Protein AF-E2AYK5-F1 (afdb_monomer_lite)

Sequence (233 aa):
MEDILGDRKTVQGQSTISSTFANCKKNPKLKSTMLPQSDTFIARSDSSIGDEICDELPSTSSSVNTNSAKRRIYENLSKSRGLDKNKQAIKKMELSNTKTECSTSVSNTQSKRPQHGSGSRAAASKIELEKQWLHHLKNLTDRDEIKKIKQEAYEKRKAEEMQVKKKLIALKERQLDIKQNIAQRKQEEAEDWHREKLNIEKQKCRLLRELLETRTLSHSKRFKTGTDNSYED

Secondary structure (DSSP, 8-state):
------------------------------------------------------------------TTSSSTTTSSSSSSSSSSTTHHHHHHHGGGS--------------------S--HHHHHHHHHHHHHHHHHHHHHHHHHHHHHHHHHHHHHHHHHHHHHHHHHHHHHHHHHHHHHHHHHHHHHHHHHHHHHHHHHHHHHHHHHHHHHHHHHHHHHHHSSS-S-----

Organism: Camponotus floridanus (NCBI:txid104421)

Foldseek 3Di:
DDDDDDDDDDDPDDDDPDDDDDDDDDDDDDDDDDDDDDDDDDDDDDDDDDDDDDDDDPPPPPPPPPPPVVPVPPPPPPDDDDDPPPVVVVVVVVVPPPDDPDDDDDDDDDDDPPPPDCPPPVNVVVVVVVVVVVVVVVVVVVVVVVVVVVVVVVVVVVVVVVVVVVVVVVVVVVVVVVVVVVVVVVVVVVVVVVVVVVVVVVVVVVVVVVVVVVVVVVVVVVPPPPDDDDDDD

pLDDT: mean 70.83, std 23.0, range [37.0, 98.69]

Radius of gyration: 51.11 Å; chains: 1; bounding box: 125×90×150 Å

Structure (mmCIF, N/CA/C/O backbone):
data_AF-E2AYK5-F1
#
_entry.id   AF-E2AYK5-F1
#
loop_
_atom_site.group_PDB
_atom_site.id
_atom_site.type_symbol
_atom_site.label_atom_id
_atom_site.label_alt_id
_atom_site.label_comp_id
_atom_site.label_asym_id
_atom_site.label_entity_id
_atom_site.label_seq_id
_atom_site.pdbx_PDB_ins_code
_atom_site.Cartn_x
_atom_site.Cartn_y
_atom_site.Cartn_z
_atom_site.occupancy
_atom_site.B_iso_or_equiv
_atom_site.auth_seq_id
_atom_site.auth_comp_id
_atom_site.auth_asym_id
_atom_site.auth_atom_id
_atom_site.pdbx_PDB_model_num
ATOM 1 N N . MET A 1 1 ? 11.831 -50.501 17.687 1.00 50.78 1 MET A N 1
ATOM 2 C CA . MET A 1 1 ? 12.531 -49.732 18.732 1.00 50.78 1 MET A CA 1
ATOM 3 C C . MET A 1 1 ? 13.799 -49.204 18.101 1.00 50.78 1 MET A C 1
ATOM 5 O O . MET A 1 1 ? 14.807 -49.892 18.123 1.00 50.78 1 MET A O 1
ATOM 9 N N . GLU A 1 2 ? 13.709 -48.052 17.450 1.00 54.62 2 GLU A N 1
ATOM 10 C CA . GLU A 1 2 ? 14.867 -47.348 16.904 1.00 54.62 2 GLU A CA 1
ATOM 11 C C . GLU A 1 2 ? 14.704 -45.883 17.297 1.00 54.62 2 GLU A C 1
ATOM 13 O O . GLU A 1 2 ? 13.790 -45.194 16.841 1.00 54.62 2 GLU A O 1
ATOM 18 N N . ASP A 1 3 ? 15.542 -45.472 18.244 1.00 55.50 3 ASP A N 1
ATOM 19 C CA . ASP A 1 3 ? 15.616 -44.127 18.789 1.00 55.50 3 ASP A CA 1
ATOM 20 C C . ASP A 1 3 ? 16.403 -43.236 17.826 1.00 55.50 3 ASP A C 1
ATOM 22 O O . ASP A 1 3 ? 17.597 -43.436 17.606 1.00 55.50 3 ASP A O 1
ATOM 26 N N . ILE A 1 4 ? 15.745 -42.220 17.268 1.00 63.03 4 ILE A N 1
ATOM 27 C CA . ILE A 1 4 ? 16.411 -41.148 16.525 1.00 63.03 4 ILE A CA 1
ATOM 28 C C . ILE A 1 4 ? 16.423 -39.908 17.422 1.00 63.03 4 ILE A C 1
ATOM 30 O O . ILE A 1 4 ? 15.511 -39.080 17.405 1.00 63.03 4 ILE A O 1
ATOM 34 N N . LEU A 1 5 ? 17.478 -39.805 18.236 1.00 59.97 5 LEU A N 1
ATOM 35 C CA . LEU A 1 5 ? 17.874 -38.574 18.915 1.00 59.97 5 LEU A CA 1
ATOM 36 C C . LEU A 1 5 ? 18.414 -37.580 17.877 1.00 59.97 5 LEU A C 1
ATOM 38 O O . LEU A 1 5 ? 19.523 -37.726 17.369 1.00 59.97 5 LEU A O 1
ATOM 42 N N . GLY A 1 6 ? 17.614 -36.563 17.565 1.00 60.53 6 GLY A N 1
ATOM 43 C CA . GLY A 1 6 ? 18.034 -35.397 16.792 1.00 60.53 6 GLY A CA 1
ATOM 44 C C . GLY A 1 6 ? 18.459 -34.253 17.711 1.00 60.53 6 GLY A C 1
ATOM 45 O O . GLY A 1 6 ? 17.625 -33.639 18.377 1.00 60.53 6 GLY A O 1
ATOM 46 N N . ASP A 1 7 ? 19.760 -33.971 17.718 1.00 60.28 7 ASP A N 1
ATOM 47 C CA . ASP A 1 7 ? 20.428 -32.913 18.475 1.00 60.28 7 ASP A CA 1
ATOM 48 C C . ASP A 1 7 ? 19.812 -31.516 18.276 1.00 60.28 7 ASP A C 1
ATOM 50 O O . ASP A 1 7 ? 19.814 -30.937 17.185 1.00 60.28 7 ASP A O 1
ATOM 54 N N . ARG A 1 8 ? 19.367 -30.911 19.382 1.00 55.72 8 ARG A N 1
ATOM 55 C CA . ARG A 1 8 ? 19.040 -29.483 19.472 1.00 55.72 8 ARG A CA 1
ATOM 56 C C . ARG A 1 8 ? 20.324 -28.675 19.668 1.00 55.72 8 ARG A C 1
ATOM 58 O O . ARG A 1 8 ? 20.820 -28.554 20.784 1.00 55.72 8 ARG A O 1
ATOM 65 N N . LYS A 1 9 ? 20.827 -28.046 18.604 1.00 63.28 9 LYS A N 1
ATOM 66 C CA . LYS A 1 9 ? 21.814 -26.960 18.721 1.00 63.28 9 LYS A CA 1
ATOM 67 C C . LYS A 1 9 ? 21.102 -25.638 19.014 1.00 63.28 9 LYS A C 1
ATOM 69 O O . LYS A 1 9 ? 20.515 -25.020 18.132 1.00 63.28 9 LYS A O 1
ATOM 74 N N . THR A 1 10 ? 21.167 -25.200 20.266 1.00 58.50 10 THR A N 1
ATOM 75 C CA . THR A 1 10 ? 20.848 -23.835 20.703 1.00 58.50 10 THR A CA 1
ATOM 76 C C . THR A 1 10 ? 21.939 -22.870 20.241 1.00 58.50 10 THR A C 1
ATOM 78 O O . THR A 1 10 ? 23.067 -22.933 20.723 1.00 58.50 10 THR A O 1
ATOM 81 N N . VAL A 1 11 ? 21.610 -21.956 19.325 1.00 61.34 11 VAL A N 1
ATOM 82 C CA . VAL A 1 11 ? 22.470 -20.816 18.973 1.00 61.34 11 VAL A CA 1
ATOM 83 C C . VAL A 1 11 ? 22.049 -19.623 19.829 1.00 61.34 11 VAL A C 1
ATOM 85 O O . VAL A 1 11 ? 21.047 -18.964 19.566 1.00 61.34 11 VAL A O 1
ATOM 88 N N . GLN A 1 12 ? 22.815 -19.372 20.888 1.00 51.53 12 GLN A N 1
ATOM 89 C CA . GLN A 1 12 ? 22.699 -18.194 21.743 1.00 51.53 12 GLN A CA 1
ATOM 90 C C . GLN A 1 12 ? 23.421 -17.022 21.055 1.00 51.53 12 GLN A C 1
ATOM 92 O O . GLN A 1 12 ? 24.617 -16.811 21.227 1.00 51.53 12 GLN A O 1
ATOM 97 N N . GLY A 1 13 ? 22.702 -16.279 20.213 1.00 57.81 13 GLY A N 1
ATOM 98 C CA . GLY A 1 13 ? 23.195 -15.035 19.623 1.00 57.81 13 GLY A CA 1
ATOM 99 C C . GLY A 1 13 ? 22.915 -13.855 20.549 1.00 57.81 13 GLY A C 1
ATOM 100 O O . GLY A 1 13 ? 21.836 -13.272 20.492 1.00 57.81 13 GLY A O 1
ATOM 101 N N . GLN A 1 14 ? 23.871 -13.503 21.409 1.00 52.69 14 GLN A N 1
ATOM 102 C CA . GLN A 1 14 ? 23.856 -12.229 22.127 1.00 52.69 14 GLN A CA 1
ATOM 103 C C . GLN A 1 14 ? 24.211 -11.107 21.143 1.00 52.69 14 GLN A C 1
ATOM 105 O O . GLN A 1 14 ? 25.369 -10.944 20.769 1.00 52.69 14 GLN A O 1
ATOM 110 N N . SER A 1 15 ? 23.214 -10.338 20.706 1.00 55.47 15 SER A N 1
ATOM 111 C CA . SER A 1 15 ? 23.437 -9.117 19.928 1.00 55.47 15 SER A CA 1
ATOM 112 C C . SER A 1 15 ? 23.502 -7.924 20.882 1.00 55.47 15 SER A C 1
ATOM 114 O O . SER A 1 15 ? 22.484 -7.357 21.274 1.00 55.47 15 SER A O 1
ATOM 116 N N . THR A 1 16 ? 24.717 -7.544 21.267 1.00 59.06 16 THR A N 1
ATOM 117 C CA . THR A 1 16 ? 25.022 -6.276 21.932 1.00 59.06 16 THR A CA 1
ATOM 118 C C . THR A 1 16 ? 25.068 -5.160 20.888 1.00 59.06 16 THR A C 1
ATOM 120 O O . THR A 1 16 ? 26.045 -4.985 20.166 1.00 59.06 16 THR A O 1
ATOM 123 N N . ILE A 1 17 ? 23.992 -4.380 20.783 1.00 57.69 17 ILE A N 1
ATOM 124 C CA . ILE A 1 17 ? 24.003 -3.110 20.045 1.00 57.69 17 ILE A CA 1
ATOM 125 C C . ILE A 1 17 ? 24.528 -2.012 20.973 1.00 57.69 17 ILE A C 1
ATOM 127 O O . ILE A 1 17 ? 23.782 -1.387 21.724 1.00 57.69 17 ILE A O 1
ATOM 131 N N . SER A 1 18 ? 25.843 -1.799 20.921 1.00 51.06 18 SER A N 1
ATOM 132 C CA . SER A 1 18 ? 26.503 -0.631 21.504 1.00 51.06 18 SER A CA 1
ATOM 133 C C . SER A 1 18 ? 26.255 0.614 20.651 1.00 51.06 18 SER A C 1
ATOM 135 O O . SER A 1 18 ? 26.706 0.711 19.515 1.00 51.06 18 SER A O 1
ATOM 137 N N . SER A 1 19 ? 25.527 1.556 21.252 1.00 46.00 19 SER A N 1
ATOM 138 C CA . SER A 1 19 ? 25.871 2.976 21.413 1.00 46.00 19 SER A CA 1
ATOM 139 C C . SER A 1 19 ? 26.746 3.648 20.345 1.00 46.00 19 SER A C 1
ATOM 141 O O . SER A 1 19 ? 27.927 3.349 20.202 1.00 46.00 19 SER A O 1
ATOM 143 N N . THR A 1 20 ? 26.208 4.710 19.744 1.00 56.59 20 THR A N 1
ATOM 144 C CA . THR A 1 20 ? 26.933 5.985 19.597 1.00 56.59 20 THR A CA 1
ATOM 145 C C . THR A 1 20 ? 25.931 7.141 19.529 1.00 56.59 20 THR A C 1
ATOM 147 O O . THR A 1 20 ? 25.322 7.421 18.499 1.00 56.59 20 THR A O 1
ATOM 150 N N . PHE A 1 21 ? 25.747 7.823 20.662 1.00 44.56 21 PHE A N 1
ATOM 151 C CA . PHE A 1 21 ? 25.109 9.137 20.728 1.00 44.56 21 PHE A CA 1
ATOM 152 C C . PHE A 1 21 ? 26.049 10.178 20.107 1.00 44.56 21 PHE A C 1
ATOM 154 O O . PHE A 1 21 ? 27.108 10.481 20.657 1.00 44.56 21 PHE A O 1
ATOM 161 N N . ALA A 1 22 ? 25.664 10.737 18.962 1.00 56.31 22 ALA A N 1
ATOM 162 C CA . ALA A 1 22 ? 26.355 11.876 18.379 1.00 56.31 22 ALA A CA 1
ATOM 163 C C . ALA A 1 22 ? 25.890 13.177 19.054 1.00 56.31 22 ALA A C 1
ATOM 165 O O . ALA A 1 22 ? 24.736 13.589 18.956 1.00 56.31 22 ALA A O 1
ATOM 166 N N . ASN A 1 23 ? 26.841 13.818 19.731 1.00 48.38 23 ASN A N 1
ATOM 167 C CA . ASN A 1 23 ? 26.787 15.181 20.245 1.00 48.38 23 ASN A CA 1
ATOM 168 C C . ASN A 1 23 ? 26.484 16.200 19.130 1.00 48.38 23 ASN A C 1
ATOM 170 O O . ASN A 1 23 ? 27.372 16.534 18.344 1.00 48.38 23 ASN A O 1
ATOM 174 N N . CYS A 1 24 ? 25.290 16.798 19.123 1.00 52.09 24 CYS A N 1
ATOM 175 C CA . CYS A 1 24 ? 25.062 18.063 18.422 1.00 52.09 24 CYS A CA 1
ATOM 176 C C . CYS A 1 24 ? 25.248 19.230 19.396 1.00 52.09 24 CYS A C 1
ATOM 178 O O . CYS A 1 24 ? 24.438 19.490 20.285 1.00 52.09 24 CYS A O 1
ATOM 180 N N . LYS A 1 25 ? 26.383 19.911 19.216 1.00 55.84 25 LYS A N 1
ATOM 181 C CA . LYS A 1 25 ? 26.787 21.131 19.909 1.00 55.84 25 LYS A CA 1
ATOM 182 C C . LYS A 1 25 ? 25.759 22.255 19.735 1.00 55.84 25 LYS A C 1
ATOM 184 O O . LYS A 1 25 ? 25.242 22.505 18.652 1.00 55.84 25 LYS A O 1
ATOM 189 N N . LYS A 1 26 ? 25.576 22.962 20.847 1.00 58.75 26 LYS A N 1
ATOM 190 C CA . LYS A 1 26 ? 24.920 24.258 21.037 1.00 58.75 26 LYS A CA 1
ATOM 191 C C . LYS A 1 26 ? 25.401 25.303 20.017 1.00 58.75 26 LYS A C 1
ATOM 193 O O . LYS A 1 26 ? 26.604 25.410 19.796 1.00 58.75 26 LYS A O 1
ATOM 198 N N . ASN A 1 27 ? 24.490 26.148 19.525 1.00 54.78 27 ASN A N 1
ATOM 199 C CA . ASN A 1 27 ? 24.568 27.594 19.776 1.00 54.78 27 ASN A CA 1
ATOM 200 C C . ASN A 1 27 ? 23.259 28.344 19.438 1.00 54.78 27 ASN A C 1
ATOM 202 O O . ASN A 1 27 ? 22.476 27.865 18.620 1.00 54.78 27 ASN A O 1
ATOM 206 N N . PRO A 1 28 ? 23.009 29.498 20.092 1.00 62.72 28 PRO A N 1
ATOM 207 C CA . PRO A 1 28 ? 21.696 30.127 20.222 1.00 62.72 28 PRO A CA 1
ATOM 208 C C . PRO A 1 28 ? 21.514 31.330 19.283 1.00 62.72 28 PRO A C 1
ATOM 210 O O . PRO A 1 28 ? 22.494 31.922 18.836 1.00 62.72 28 PRO A O 1
ATOM 213 N N . LYS A 1 29 ? 20.261 31.759 19.075 1.00 53.31 29 LYS A N 1
ATOM 214 C CA . LYS A 1 29 ? 19.888 33.182 18.952 1.00 53.31 29 LYS A CA 1
ATOM 215 C C . LYS A 1 29 ? 18.372 33.360 19.071 1.00 53.31 29 LYS A C 1
ATOM 217 O O . LYS A 1 29 ? 17.606 33.012 18.181 1.00 53.31 29 LYS A O 1
ATOM 222 N N . LEU A 1 30 ? 17.991 33.916 20.215 1.00 49.91 30 LEU A N 1
ATOM 223 C CA . LEU A 1 30 ? 16.677 34.445 20.553 1.00 49.91 30 LEU A CA 1
ATOM 224 C C . LEU A 1 30 ? 16.386 35.711 19.729 1.00 49.91 30 LEU A C 1
ATOM 226 O O . LEU A 1 30 ? 17.206 36.627 19.712 1.00 49.91 30 LEU A O 1
ATOM 230 N N . LYS A 1 31 ? 15.202 35.775 19.118 1.00 58.34 31 LYS A N 1
ATOM 231 C CA . LYS A 1 31 ? 14.419 36.993 18.828 1.00 58.34 31 LYS A CA 1
ATOM 232 C C . LYS A 1 31 ? 12.951 36.553 18.915 1.00 58.34 31 LYS A C 1
ATOM 234 O O . LYS A 1 31 ? 12.483 35.846 18.038 1.00 58.34 31 LYS A O 1
ATOM 239 N N . SER A 1 32 ? 12.323 36.616 20.090 1.00 47.09 32 SER A N 1
ATOM 240 C CA . SER A 1 32 ? 11.517 37.750 20.568 1.00 47.09 32 SER A CA 1
ATOM 241 C C . SER A 1 32 ? 10.697 38.397 19.450 1.00 47.09 32 SER A C 1
ATOM 243 O O . SER A 1 32 ? 11.201 39.215 18.684 1.00 47.09 32 SER A O 1
ATOM 245 N N . THR A 1 33 ? 9.431 38.007 19.336 1.00 56.94 33 THR A N 1
ATOM 246 C CA . THR A 1 33 ? 8.395 38.811 18.684 1.00 56.94 33 THR A CA 1
ATOM 247 C C . THR A 1 33 ? 7.119 38.637 19.494 1.00 56.94 33 THR A C 1
ATOM 249 O O . THR A 1 33 ? 6.720 37.524 19.826 1.00 56.94 33 THR A O 1
ATOM 252 N N . MET A 1 34 ? 6.605 39.789 19.905 1.00 48.34 34 MET A N 1
ATOM 253 C CA . MET A 1 34 ? 5.558 40.034 20.883 1.00 48.34 34 MET A CA 1
ATOM 254 C C . MET A 1 34 ? 4.214 39.376 20.535 1.00 48.34 34 MET A C 1
ATOM 256 O O . MET A 1 34 ? 3.841 39.266 19.369 1.00 48.34 34 MET A O 1
ATOM 260 N N . LEU A 1 35 ? 3.493 39.016 21.600 1.00 51.06 35 LEU A N 1
ATOM 261 C CA . LEU A 1 35 ? 2.042 38.813 21.673 1.00 51.06 35 LEU A CA 1
ATOM 262 C C . LEU A 1 35 ? 1.254 39.986 21.052 1.00 51.06 35 LEU A C 1
ATOM 264 O O . LEU A 1 35 ? 1.759 41.106 20.969 1.00 51.06 35 LEU A O 1
ATOM 268 N N . PRO A 1 36 ? -0.033 39.757 20.752 1.00 57.09 36 PRO A N 1
ATOM 269 C CA . PRO A 1 36 ? -1.018 40.354 21.648 1.00 57.09 36 PRO A CA 1
ATOM 270 C C . PRO A 1 36 ? -2.031 39.347 22.200 1.00 57.09 36 PRO A C 1
ATOM 272 O O . PRO A 1 36 ? -2.510 38.446 21.515 1.00 57.09 36 PRO A O 1
ATOM 275 N N . GLN A 1 37 ? -2.335 39.565 23.478 1.00 47.00 37 GLN A N 1
ATOM 276 C CA . GLN A 1 37 ? -3.454 39.012 24.228 1.00 47.00 37 GLN A CA 1
ATOM 277 C C . GLN A 1 37 ? -4.786 39.430 23.596 1.00 47.00 37 GLN A C 1
ATOM 279 O O . GLN A 1 37 ? -4.946 40.569 23.161 1.00 47.00 37 GLN A O 1
ATOM 284 N N . SER A 1 38 ? -5.768 38.536 23.635 1.00 56.41 38 SER A N 1
ATOM 285 C CA . SER A 1 38 ? -7.167 38.936 23.775 1.00 56.41 38 SER A CA 1
ATOM 286 C C . SER A 1 38 ? -7.848 37.959 24.724 1.00 56.41 38 SER A C 1
ATOM 288 O O . SER A 1 38 ? -8.083 36.797 24.404 1.00 56.41 38 SER A O 1
ATOM 290 N N . ASP A 1 39 ? -8.086 38.463 25.930 1.00 44.38 39 ASP A N 1
ATOM 291 C CA . ASP A 1 39 ? -8.992 37.898 26.914 1.00 44.38 39 ASP A CA 1
ATOM 292 C C . ASP A 1 39 ? -10.427 38.040 26.406 1.00 44.38 39 ASP A C 1
ATOM 294 O O . ASP A 1 39 ? -10.845 39.119 25.982 1.00 44.38 39 ASP A O 1
ATOM 298 N N . THR A 1 40 ? -11.227 36.984 26.505 1.00 55.28 40 THR A N 1
ATOM 299 C CA . THR A 1 40 ? -12.675 37.142 26.667 1.00 55.28 40 THR A CA 1
ATOM 300 C C . THR A 1 40 ? -13.197 36.031 27.568 1.00 55.28 40 THR A C 1
ATOM 302 O O . THR A 1 40 ? -13.363 34.882 27.171 1.00 55.28 40 THR A O 1
ATOM 305 N N . PHE A 1 41 ? -13.424 36.422 28.819 1.00 43.28 41 PHE A N 1
ATOM 306 C CA . PHE A 1 41 ? -14.298 35.773 29.785 1.00 43.28 41 PHE A CA 1
ATOM 307 C C . PHE A 1 41 ? -15.726 35.695 29.230 1.00 43.28 41 PHE A C 1
ATOM 309 O O . PHE A 1 41 ? -16.287 36.743 28.925 1.00 43.28 41 PHE A O 1
ATOM 316 N N . ILE A 1 42 ? -16.354 34.516 29.235 1.00 45.91 42 ILE A N 1
ATOM 317 C CA . ILE A 1 42 ? -17.782 34.392 29.567 1.00 45.91 42 ILE A CA 1
ATOM 318 C C . ILE A 1 42 ? -17.964 33.163 30.458 1.00 45.91 42 ILE A C 1
ATOM 320 O O . ILE A 1 42 ? -17.710 32.030 30.058 1.00 45.91 42 ILE A O 1
ATOM 324 N N . ALA A 1 43 ? -18.427 33.424 31.677 1.00 47.59 43 ALA A N 1
ATOM 325 C CA . ALA A 1 43 ? -19.059 32.459 32.559 1.00 47.59 43 ALA A CA 1
ATOM 326 C C . ALA A 1 43 ? -20.584 32.643 32.478 1.00 47.59 43 ALA A C 1
ATOM 328 O O . ALA A 1 43 ? -21.048 33.783 32.529 1.00 47.59 43 ALA A O 1
ATOM 329 N N . ARG A 1 44 ? -21.334 31.537 32.376 1.00 38.78 44 ARG A N 1
ATOM 330 C CA . ARG A 1 44 ? -22.720 31.305 32.858 1.00 38.78 44 ARG A CA 1
ATOM 331 C C . ARG A 1 44 ? -23.156 29.918 32.359 1.00 38.78 44 ARG A C 1
ATOM 333 O O . ARG A 1 44 ? -23.118 29.683 31.162 1.00 38.78 44 ARG A O 1
ATOM 340 N N . SER A 1 45 ? -23.264 28.918 33.233 1.00 47.47 45 SER A N 1
ATOM 341 C CA . SER A 1 45 ? -24.416 28.556 34.086 1.00 47.47 45 SER A CA 1
ATOM 342 C C . SER A 1 45 ? -25.292 27.486 33.430 1.00 47.47 45 SER A C 1
ATOM 344 O O . SER A 1 45 ? -25.745 27.646 32.303 1.00 47.47 45 SER A O 1
ATOM 346 N N . ASP A 1 46 ? -25.500 26.412 34.188 1.00 48.53 46 ASP A N 1
ATOM 347 C CA . ASP A 1 46 ? -26.277 25.213 33.880 1.00 48.53 46 ASP A CA 1
ATOM 348 C C . ASP A 1 46 ? -27.773 25.479 33.636 1.00 48.53 46 ASP A C 1
ATOM 350 O O . ASP A 1 46 ? -28.341 26.397 34.231 1.00 48.53 46 ASP A O 1
ATOM 354 N N . SER A 1 47 ? -28.418 24.598 32.855 1.00 44.19 47 SER A N 1
ATOM 355 C CA . SER A 1 47 ? -29.651 23.836 33.183 1.00 44.19 47 SER A CA 1
ATOM 356 C C . SER A 1 47 ? -30.619 23.616 32.002 1.00 44.19 47 SER A C 1
ATOM 358 O O . SER A 1 47 ? -30.760 24.463 31.128 1.00 44.19 47 SER A O 1
ATOM 360 N N . SER A 1 48 ? -31.336 22.480 32.081 1.00 41.62 48 SER A N 1
ATOM 361 C CA . SER A 1 48 ? -32.519 22.037 31.306 1.00 41.62 48 SER A CA 1
ATOM 362 C C . SER A 1 48 ? -32.223 21.413 29.932 1.00 41.62 48 SER A C 1
ATOM 364 O O . SER A 1 48 ? -31.729 22.080 29.037 1.00 41.62 48 SER A O 1
ATOM 366 N N . ILE A 1 49 ? -32.345 20.091 29.730 1.00 47.78 49 ILE A N 1
ATOM 367 C CA . ILE A 1 49 ? -33.581 19.277 29.613 1.00 47.78 49 ILE A CA 1
ATOM 368 C C . ILE A 1 49 ? -34.578 19.899 28.630 1.00 47.78 49 ILE A C 1
ATOM 370 O O . ILE A 1 49 ? -35.194 20.918 28.938 1.00 47.78 49 ILE A O 1
A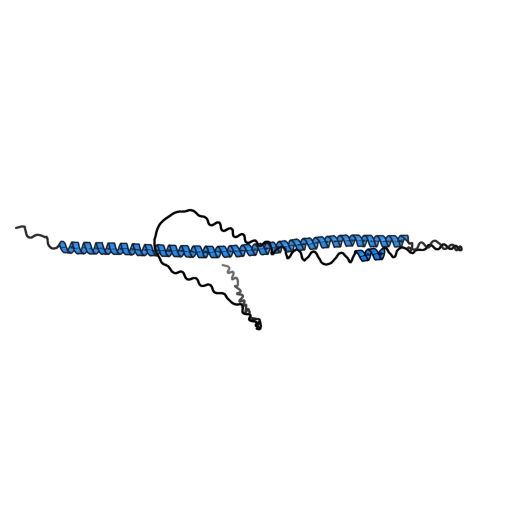TOM 374 N N . GLY A 1 50 ? -34.750 19.230 27.488 1.00 38.88 50 GLY A N 1
ATOM 375 C CA . GLY A 1 50 ? -35.777 19.502 26.487 1.00 38.88 50 GLY A CA 1
ATOM 376 C C . GLY A 1 50 ? -35.415 18.874 25.145 1.00 38.88 50 GLY A C 1
ATOM 377 O O . GLY A 1 50 ? -34.470 19.315 24.500 1.00 38.88 50 GLY A O 1
ATOM 378 N N . ASP A 1 51 ? -36.143 17.822 24.779 1.00 44.09 51 ASP A N 1
ATOM 379 C CA . ASP A 1 51 ? -36.164 17.200 23.457 1.00 44.09 51 ASP A CA 1
ATOM 380 C C . ASP A 1 51 ? -36.401 18.234 22.348 1.00 44.09 51 ASP A C 1
ATOM 382 O O . ASP A 1 51 ? -37.318 19.038 22.473 1.00 44.09 51 ASP A O 1
ATOM 386 N N . GLU A 1 52 ? -35.665 18.152 21.236 1.00 49.22 52 GLU A N 1
ATOM 387 C CA . GLU A 1 52 ? -36.267 18.307 19.907 1.00 49.22 52 GLU A CA 1
ATOM 388 C C . GLU A 1 52 ? -35.323 17.848 18.790 1.00 49.22 52 GLU A C 1
ATOM 390 O O . GLU A 1 52 ? -34.134 18.160 18.735 1.00 49.22 52 GLU A O 1
ATOM 395 N N . ILE A 1 53 ? -35.912 17.055 17.904 1.00 50.66 53 ILE A N 1
ATOM 396 C CA . ILE A 1 53 ? -35.394 16.572 16.632 1.00 50.66 53 ILE A CA 1
ATOM 397 C C . ILE A 1 53 ? -35.246 17.766 15.688 1.00 50.66 53 ILE A C 1
ATOM 399 O O . ILE A 1 53 ? -36.228 18.461 15.462 1.00 50.66 53 ILE A O 1
ATOM 403 N N . CYS A 1 54 ? -34.072 17.944 15.081 1.00 39.56 54 CYS A N 1
ATOM 404 C CA . CYS A 1 54 ? -33.936 18.627 13.794 1.00 39.56 54 CYS A CA 1
ATOM 405 C C . CYS A 1 54 ? -32.657 18.167 13.086 1.00 39.56 54 CYS A C 1
ATOM 407 O O . CYS A 1 54 ? -31.549 18.260 13.617 1.00 39.56 54 CYS A O 1
ATOM 409 N N . ASP A 1 55 ? -32.859 17.642 11.881 1.00 47.44 55 ASP A N 1
ATOM 410 C CA . ASP A 1 55 ? -31.852 17.309 10.887 1.00 47.44 55 ASP A CA 1
ATOM 411 C C . ASP A 1 55 ? -30.965 18.517 10.558 1.00 47.44 55 ASP A C 1
ATOM 413 O O . ASP A 1 55 ? -31.453 19.511 10.028 1.00 47.44 55 ASP A O 1
ATOM 417 N N . GLU A 1 56 ? -29.649 18.409 10.756 1.00 39.62 56 GLU A N 1
ATOM 418 C CA . GLU A 1 56 ? -28.704 19.191 9.954 1.00 39.62 56 GLU A CA 1
ATOM 419 C C . GLU A 1 56 ? -27.318 18.531 9.898 1.00 39.62 56 GLU A C 1
ATOM 421 O O . GLU A 1 56 ? -26.579 18.424 10.876 1.00 39.62 56 GLU A O 1
ATOM 426 N N . LEU A 1 57 ? -26.976 18.049 8.703 1.00 54.88 57 LEU A N 1
ATOM 427 C CA . LEU A 1 57 ? -25.674 17.501 8.330 1.00 54.88 57 LEU A CA 1
ATOM 428 C C . LEU A 1 57 ? -24.605 18.609 8.298 1.00 54.88 57 LEU A C 1
ATOM 430 O O . LEU A 1 57 ? -24.714 19.509 7.463 1.00 54.88 57 LEU A O 1
ATOM 434 N N . PRO A 1 58 ? -23.478 18.508 9.027 1.00 45.56 58 PRO A N 1
ATOM 435 C CA . PRO A 1 58 ? -22.311 19.312 8.706 1.00 45.56 58 PRO A CA 1
ATOM 436 C C . PRO A 1 58 ? -21.495 18.609 7.613 1.00 45.56 58 PRO A C 1
ATOM 438 O O . PRO A 1 58 ? -20.603 17.798 7.877 1.00 45.56 58 PRO A O 1
ATOM 441 N N . SER A 1 59 ? -21.782 18.959 6.356 1.00 39.72 59 SER A N 1
ATOM 442 C CA . SER A 1 59 ? -20.863 18.730 5.237 1.00 39.72 59 SER A CA 1
ATOM 443 C C . SER A 1 59 ? -19.576 19.521 5.470 1.00 39.72 59 SER A C 1
ATOM 445 O O . SER A 1 59 ? -19.465 20.697 5.134 1.00 39.72 59 SER A O 1
ATOM 447 N N . THR A 1 60 ? -18.572 18.868 6.047 1.00 37.00 60 THR A N 1
ATOM 448 C CA . THR A 1 60 ? -17.216 19.406 6.173 1.00 37.00 60 THR A CA 1
ATOM 449 C C . THR A 1 60 ? -16.404 19.033 4.935 1.00 37.00 60 THR A C 1
ATOM 451 O O . THR A 1 60 ? -15.616 18.090 4.912 1.00 37.00 60 THR A O 1
ATOM 454 N N . SER A 1 61 ? -16.576 19.810 3.866 1.00 43.00 61 SER A N 1
ATOM 455 C CA . SER A 1 61 ? -15.685 19.794 2.705 1.00 43.00 61 SER A CA 1
ATOM 456 C C . SER A 1 61 ? -14.379 20.531 3.028 1.00 43.00 61 SER A C 1
ATOM 458 O O . SER A 1 61 ? -14.170 21.676 2.631 1.00 43.00 61 SER A O 1
ATOM 460 N N . SER A 1 62 ? -13.469 19.868 3.743 1.00 37.47 62 SER A N 1
ATOM 461 C CA . SER A 1 62 ? -12.071 20.303 3.867 1.00 37.47 62 SER A CA 1
ATOM 462 C C . SER A 1 62 ? -11.270 19.793 2.665 1.00 37.47 62 SER A C 1
ATOM 464 O O . SER A 1 62 ? -10.543 18.801 2.719 1.00 37.47 62 SER A O 1
ATOM 466 N N . SER A 1 63 ? -11.448 20.464 1.525 1.00 44.25 63 SER A N 1
ATOM 467 C CA . SER A 1 63 ? -10.600 20.298 0.343 1.00 44.25 63 SER A CA 1
ATOM 468 C C . SER A 1 63 ? -9.259 20.996 0.588 1.00 44.25 63 SER A C 1
ATOM 470 O O . SER A 1 63 ? -9.038 22.135 0.170 1.00 44.25 63 SER A O 1
ATOM 472 N N . VAL A 1 64 ? -8.335 20.311 1.263 1.00 43.84 64 VAL A N 1
ATOM 473 C CA . VAL A 1 64 ? -6.947 20.771 1.378 1.00 43.84 64 VAL A CA 1
ATOM 474 C C . VAL A 1 64 ? -6.239 20.526 0.043 1.00 43.84 64 VAL A C 1
ATOM 476 O O . VAL A 1 64 ? -5.749 19.439 -0.266 1.00 43.84 64 VAL A O 1
ATOM 479 N N . ASN A 1 65 ? -6.220 21.578 -0.771 1.00 45.94 65 ASN A N 1
ATOM 480 C CA . ASN A 1 65 ? -5.500 21.691 -2.032 1.00 45.94 65 ASN A CA 1
ATOM 481 C C . ASN A 1 65 ? -3.986 21.494 -1.815 1.00 45.94 65 ASN A C 1
ATOM 483 O O . ASN A 1 65 ? -3.267 22.420 -1.445 1.00 45.94 65 ASN A O 1
ATOM 487 N N . THR A 1 66 ? -3.488 20.282 -2.066 1.00 48.53 66 THR A N 1
ATOM 488 C CA . THR A 1 66 ? -2.053 19.937 -2.006 1.00 48.53 66 THR A CA 1
ATOM 489 C C . THR A 1 66 ? -1.377 19.921 -3.386 1.00 48.53 66 THR A C 1
ATOM 491 O O . THR A 1 66 ? -0.265 19.412 -3.540 1.00 48.53 66 THR A O 1
ATOM 494 N N . ASN A 1 67 ? -1.987 20.531 -4.409 1.00 48.53 67 ASN A N 1
ATOM 495 C CA . ASN A 1 67 ? -1.471 20.467 -5.782 1.00 48.53 67 ASN A CA 1
ATOM 496 C C . ASN A 1 67 ? -0.349 21.476 -6.106 1.00 48.53 67 ASN A C 1
ATOM 498 O O . ASN A 1 67 ? 0.249 21.384 -7.179 1.00 48.53 67 ASN A O 1
ATOM 502 N N . SER A 1 68 ? 0.011 22.404 -5.208 1.00 45.75 68 SER A N 1
ATOM 503 C CA . SER A 1 68 ? 1.043 23.419 -5.504 1.00 45.75 68 SER A CA 1
ATOM 504 C C . SER A 1 68 ? 2.487 22.946 -5.268 1.00 45.75 68 SER A C 1
ATOM 506 O O . SER A 1 68 ? 3.409 23.438 -5.921 1.00 45.75 68 SER A O 1
ATOM 508 N N . ALA A 1 69 ? 2.712 21.942 -4.413 1.00 46.31 69 ALA A N 1
ATOM 509 C CA . ALA A 1 69 ? 4.065 21.476 -4.081 1.00 46.31 69 ALA A CA 1
ATOM 510 C C . ALA A 1 69 ? 4.667 20.514 -5.127 1.00 46.31 69 ALA A C 1
ATOM 512 O O . ALA A 1 69 ? 5.887 20.382 -5.217 1.00 46.31 69 ALA A O 1
ATOM 513 N N . LYS A 1 70 ? 3.838 19.875 -5.968 1.00 48.72 70 LYS A N 1
ATOM 514 C CA . LYS A 1 70 ? 4.303 18.934 -7.007 1.00 48.72 70 LYS A CA 1
ATOM 515 C C . LYS A 1 70 ? 4.767 19.593 -8.311 1.00 48.72 70 LYS A C 1
ATOM 517 O O . LYS A 1 70 ? 5.455 18.934 -9.086 1.00 48.72 70 LYS A O 1
ATOM 522 N N . ARG A 1 71 ? 4.469 20.877 -8.557 1.00 47.34 71 ARG A N 1
ATOM 523 C CA . ARG A 1 71 ? 4.920 21.567 -9.786 1.00 47.34 71 ARG A CA 1
ATOM 524 C C . ARG A 1 71 ? 6.369 22.061 -9.742 1.00 47.34 71 ARG A C 1
ATOM 526 O O . ARG A 1 71 ? 6.995 22.143 -10.789 1.00 47.34 71 ARG A O 1
ATOM 533 N N . ARG A 1 72 ? 6.956 22.308 -8.564 1.00 44.75 72 ARG A N 1
ATOM 534 C CA . ARG A 1 72 ? 8.321 22.875 -8.477 1.00 44.75 72 ARG A CA 1
ATOM 535 C C . ARG A 1 72 ? 9.469 21.892 -8.715 1.00 44.75 72 ARG A C 1
ATOM 537 O O . ARG A 1 72 ? 10.588 22.335 -8.954 1.00 44.75 72 ARG A O 1
ATOM 544 N N . ILE A 1 73 ? 9.224 20.582 -8.665 1.00 49.22 73 ILE A N 1
ATOM 545 C CA . ILE A 1 73 ? 10.301 19.587 -8.818 1.00 49.22 73 ILE A CA 1
ATOM 546 C C . ILE A 1 73 ? 10.507 19.193 -10.292 1.00 49.22 73 ILE A C 1
ATOM 548 O O . ILE A 1 73 ? 11.621 18.851 -10.676 1.00 49.22 73 ILE A O 1
ATOM 552 N N . TYR A 1 74 ? 9.486 19.317 -11.149 1.00 44.12 74 TYR A N 1
ATOM 553 C CA . TYR A 1 74 ? 9.590 18.912 -12.559 1.00 44.12 74 TYR A CA 1
ATOM 554 C C . TYR A 1 74 ? 10.046 20.015 -13.527 1.00 44.12 74 TYR A C 1
ATOM 556 O O . TYR A 1 74 ? 10.413 19.701 -14.654 1.00 44.12 74 TYR A O 1
ATOM 564 N N . GLU A 1 75 ? 10.096 21.283 -13.110 1.00 45.56 75 GLU A N 1
ATOM 565 C CA . GLU A 1 75 ? 10.423 22.396 -14.022 1.00 45.56 75 GLU A CA 1
ATOM 566 C C . GLU A 1 75 ? 11.922 22.757 -14.074 1.00 45.56 75 GLU A C 1
ATOM 568 O O . GLU A 1 75 ? 12.363 23.460 -14.980 1.00 45.56 75 GLU A O 1
ATOM 573 N N . ASN A 1 76 ? 12.743 22.222 -13.160 1.00 44.09 76 ASN A N 1
ATOM 574 C CA . ASN A 1 76 ? 14.169 22.571 -13.061 1.00 44.09 76 ASN A CA 1
ATOM 575 C C . ASN A 1 76 ? 15.141 21.591 -13.748 1.00 44.09 76 ASN A C 1
ATOM 577 O O . ASN A 1 76 ? 16.345 21.834 -13.745 1.00 44.09 76 ASN A O 1
ATOM 581 N N . LEU A 1 77 ? 14.661 20.509 -14.374 1.00 48.84 77 LEU A N 1
ATOM 582 C CA . LEU A 1 77 ? 15.528 19.537 -15.069 1.00 48.84 77 LEU A CA 1
ATOM 583 C C . LEU A 1 77 ? 15.570 19.688 -16.597 1.00 48.84 77 LEU A C 1
ATOM 585 O O . LEU A 1 77 ? 16.425 19.082 -17.237 1.00 48.84 77 LEU A O 1
ATOM 589 N N . SER A 1 78 ? 14.731 20.540 -17.192 1.00 49.38 78 SER A N 1
ATOM 590 C CA . SER A 1 78 ? 14.694 20.734 -18.654 1.00 49.38 78 SER A CA 1
ATOM 591 C C . SER A 1 78 ? 15.656 21.806 -19.182 1.00 49.38 78 SER A C 1
ATOM 593 O O . SER A 1 78 ? 15.647 22.100 -20.375 1.00 49.38 78 SER A O 1
ATOM 595 N N . LYS A 1 79 ? 16.506 22.395 -18.330 1.00 54.38 79 LYS A N 1
ATOM 596 C CA . LYS A 1 79 ? 17.463 23.443 -18.724 1.00 54.38 79 LYS A CA 1
ATOM 597 C C . LYS A 1 79 ? 18.863 23.202 -18.167 1.00 54.38 79 LYS A C 1
ATOM 599 O O . LYS A 1 79 ? 19.402 24.054 -17.477 1.00 54.38 79 LYS A O 1
ATOM 604 N N . SER A 1 80 ? 19.507 22.079 -18.479 1.00 54.00 80 SER A N 1
ATOM 605 C CA . SER A 1 80 ? 20.970 22.121 -18.593 1.00 54.00 80 SER A CA 1
ATOM 606 C C . SER A 1 80 ? 21.530 20.964 -19.416 1.00 54.00 80 SER A C 1
ATOM 608 O O . SER A 1 80 ? 21.168 19.810 -19.220 1.00 54.00 80 SER A O 1
ATOM 610 N N . ARG A 1 81 ? 22.490 21.325 -20.274 1.00 52.84 81 ARG A N 1
ATOM 611 C CA . ARG A 1 81 ? 23.532 20.478 -20.873 1.00 52.84 81 ARG A CA 1
ATOM 612 C C . ARG A 1 81 ? 23.092 19.470 -21.933 1.00 52.84 81 ARG A C 1
ATOM 614 O O . ARG A 1 81 ? 22.668 18.363 -21.633 1.00 52.84 81 ARG A O 1
ATOM 621 N N . GLY A 1 82 ? 23.437 19.785 -23.184 1.00 47.44 82 GLY A N 1
ATOM 622 C CA . GLY A 1 82 ? 23.916 18.719 -24.068 1.00 47.44 82 GLY A CA 1
ATOM 623 C C . GLY A 1 82 ? 23.977 18.993 -25.564 1.00 47.44 82 GLY A C 1
ATOM 624 O O . GLY A 1 82 ? 24.711 18.285 -26.241 1.00 47.44 82 GLY A O 1
ATOM 625 N N . LEU A 1 83 ? 23.260 19.983 -26.104 1.00 51.50 83 LEU A N 1
ATOM 626 C CA . LEU A 1 83 ? 23.060 20.051 -27.562 1.00 51.50 83 LEU A CA 1
ATOM 627 C C . LEU A 1 83 ? 23.983 21.011 -28.333 1.00 51.50 83 LEU A C 1
ATOM 629 O O . LEU A 1 83 ? 24.066 20.899 -29.554 1.00 51.50 83 LEU A O 1
ATOM 633 N N . ASP A 1 84 ? 24.756 21.869 -27.662 1.00 55.72 84 ASP A N 1
ATOM 634 C CA . ASP A 1 84 ? 25.565 22.881 -28.369 1.00 55.72 84 ASP A CA 1
ATOM 635 C C . ASP A 1 84 ? 26.972 22.421 -28.771 1.00 55.72 84 ASP A C 1
ATOM 637 O O . ASP A 1 84 ? 27.602 23.027 -29.637 1.00 55.72 84 ASP A O 1
ATOM 641 N N . LYS A 1 85 ? 27.476 21.313 -28.213 1.00 55.66 85 LYS A N 1
ATOM 642 C CA . LYS A 1 85 ? 28.846 20.854 -28.510 1.00 55.66 85 LYS A CA 1
ATOM 643 C C . LYS A 1 85 ? 28.971 20.086 -29.831 1.00 55.66 85 LYS A C 1
ATOM 645 O O . LYS A 1 85 ? 30.067 20.014 -30.373 1.00 55.66 85 LYS A O 1
ATOM 650 N N . ASN A 1 86 ? 27.872 19.561 -30.383 1.00 51.72 86 ASN A N 1
ATOM 651 C CA . ASN A 1 86 ? 27.922 18.749 -31.607 1.00 51.72 86 ASN A CA 1
ATOM 652 C C . ASN A 1 86 ? 27.784 19.582 -32.901 1.00 51.72 86 ASN A C 1
ATOM 654 O O . ASN A 1 86 ? 28.311 19.210 -33.945 1.00 51.72 86 ASN A O 1
ATOM 658 N N . LYS A 1 87 ? 27.168 20.773 -32.841 1.00 57.12 87 LYS A N 1
ATOM 659 C CA . LYS A 1 87 ? 27.047 21.661 -34.016 1.00 57.12 87 LYS A CA 1
ATOM 660 C C . LYS A 1 87 ? 28.372 22.325 -34.421 1.00 57.12 87 LYS A C 1
ATOM 662 O O . LYS A 1 87 ? 28.552 22.649 -35.590 1.00 57.12 87 LYS A O 1
ATOM 667 N N . GLN A 1 88 ? 29.321 22.496 -33.495 1.00 56.78 88 GLN A N 1
ATOM 668 C CA . GLN A 1 88 ? 30.636 23.076 -33.815 1.00 56.78 88 GLN A CA 1
ATOM 669 C C . GLN A 1 88 ? 31.621 22.071 -34.434 1.00 56.78 88 GLN A C 1
ATOM 671 O O . GLN A 1 88 ? 32.520 22.488 -35.162 1.00 56.78 88 GLN A O 1
ATOM 676 N N . ALA A 1 89 ? 31.454 20.767 -34.188 1.00 56.31 89 ALA A N 1
ATOM 677 C CA . ALA A 1 89 ? 32.324 19.740 -34.762 1.00 56.31 89 ALA A CA 1
ATOM 678 C C . ALA A 1 89 ? 32.058 19.538 -36.264 1.00 56.31 89 ALA A C 1
ATOM 680 O O . ALA A 1 89 ? 33.000 19.467 -37.049 1.00 56.31 89 ALA A O 1
ATOM 681 N N . ILE A 1 90 ? 30.785 19.558 -36.677 1.00 58.03 90 ILE A N 1
ATOM 682 C CA . ILE A 1 90 ? 30.387 19.406 -38.088 1.00 58.03 90 ILE A CA 1
ATOM 683 C C . ILE A 1 90 ? 30.845 20.619 -38.919 1.00 58.03 90 ILE A C 1
ATOM 685 O O . ILE A 1 90 ? 31.416 20.454 -39.993 1.00 58.03 90 ILE A O 1
ATOM 689 N N . LYS A 1 91 ? 30.741 21.838 -38.369 1.00 55.88 91 LYS A N 1
ATOM 690 C CA . LYS A 1 91 ? 31.181 23.067 -39.055 1.00 55.88 91 LYS A CA 1
ATOM 691 C C . LYS A 1 91 ? 32.707 23.170 -39.232 1.00 55.88 91 LYS A C 1
ATOM 693 O O . LYS A 1 91 ? 33.168 23.914 -40.091 1.00 55.88 91 LYS A O 1
ATOM 698 N N . LYS A 1 92 ? 33.506 22.438 -38.440 1.00 58.06 92 LYS A N 1
ATOM 699 C CA . LYS A 1 92 ? 34.976 22.401 -38.582 1.00 58.06 92 LYS A CA 1
ATOM 700 C C . LYS A 1 92 ? 35.470 21.396 -39.627 1.00 58.06 92 LYS A C 1
ATOM 702 O O . LYS A 1 92 ? 36.557 21.609 -40.151 1.00 58.06 92 LYS A O 1
ATOM 707 N N . MET A 1 93 ? 34.700 20.355 -39.959 1.00 53.12 93 MET A N 1
ATOM 708 C CA . MET A 1 93 ? 35.067 19.410 -41.028 1.00 53.12 93 MET A CA 1
ATOM 709 C C . MET A 1 93 ? 34.686 19.901 -42.433 1.00 53.12 93 MET A C 1
ATOM 711 O O . MET A 1 93 ? 35.361 19.549 -43.395 1.00 53.12 93 MET A O 1
ATOM 715 N N . GLU A 1 94 ? 33.670 20.759 -42.572 1.00 52.19 94 GLU A N 1
ATOM 716 C CA . GLU A 1 94 ? 33.297 21.331 -43.880 1.00 52.19 94 GLU A CA 1
ATOM 717 C C . GLU A 1 94 ? 34.287 22.391 -44.402 1.00 52.19 94 GLU A C 1
ATOM 719 O O . GLU A 1 94 ? 34.345 22.620 -45.607 1.00 52.19 94 GLU A O 1
ATOM 724 N N . LEU A 1 95 ? 35.117 23.003 -43.543 1.00 50.06 95 LEU A N 1
ATOM 725 C CA . LEU A 1 95 ? 36.086 24.029 -43.968 1.00 50.06 95 LEU A CA 1
ATOM 726 C C . LEU A 1 95 ? 37.435 23.486 -44.474 1.00 50.06 95 LEU A C 1
ATOM 728 O O . LEU A 1 95 ? 38.223 24.256 -45.017 1.00 50.06 95 LEU A O 1
ATOM 732 N N . SER A 1 96 ? 37.730 22.192 -44.322 1.00 47.47 96 SER A N 1
ATOM 733 C CA . SER A 1 96 ? 39.033 21.625 -44.711 1.00 47.47 96 SER A CA 1
ATOM 734 C C . SER A 1 96 ? 39.061 20.953 -46.090 1.00 47.47 96 SER A C 1
ATOM 736 O O . SER A 1 96 ? 40.107 20.442 -46.475 1.00 47.47 96 SER A O 1
ATOM 738 N N . ASN A 1 97 ? 37.958 20.963 -46.853 1.00 48.75 97 ASN A N 1
ATOM 739 C CA . ASN A 1 97 ? 37.862 20.261 -48.146 1.00 48.75 97 ASN A CA 1
ATOM 740 C C . ASN A 1 97 ? 37.855 21.162 -49.395 1.00 48.75 97 ASN A C 1
ATOM 742 O O . ASN A 1 97 ? 37.662 20.667 -50.503 1.00 48.75 97 ASN A O 1
ATOM 746 N N . THR A 1 98 ? 38.133 22.461 -49.267 1.00 48.09 98 THR A N 1
ATOM 747 C CA . THR A 1 98 ? 38.215 23.382 -50.415 1.00 48.09 98 THR A CA 1
ATOM 748 C C . THR A 1 98 ? 39.613 23.976 -50.572 1.00 48.09 98 THR A C 1
ATOM 750 O O . THR A 1 98 ? 39.802 25.183 -50.443 1.00 48.09 98 THR A O 1
ATOM 753 N N . LYS A 1 99 ? 40.618 23.137 -50.843 1.00 48.78 99 LYS A N 1
ATOM 754 C CA . LYS A 1 99 ? 41.841 23.578 -51.535 1.00 48.78 99 LYS A CA 1
ATOM 755 C C . LYS A 1 99 ? 42.579 22.386 -52.140 1.00 48.78 99 LYS A C 1
ATOM 757 O O . LYS A 1 99 ? 43.499 21.817 -51.565 1.00 48.78 99 LYS A O 1
ATOM 762 N N . THR A 1 100 ? 42.154 21.979 -53.328 1.00 45.22 100 THR A N 1
ATOM 763 C CA . THR A 1 100 ? 43.015 21.232 -54.250 1.00 45.22 100 THR A CA 1
ATOM 764 C C . THR A 1 100 ? 43.016 22.017 -55.547 1.00 45.22 100 THR A C 1
ATOM 766 O O . THR A 1 100 ? 42.228 21.766 -56.453 1.00 45.22 100 THR A O 1
ATOM 769 N N . GLU A 1 101 ? 43.851 23.053 -55.568 1.00 40.91 101 GLU A N 1
ATOM 770 C CA . GLU A 1 101 ? 44.169 23.800 -56.777 1.00 40.91 101 GLU A CA 1
ATOM 771 C C . GLU A 1 101 ? 44.877 22.843 -57.740 1.00 40.91 101 GLU A C 1
ATOM 773 O O . GLU A 1 101 ? 45.968 22.333 -57.485 1.00 40.91 101 GLU A O 1
ATOM 778 N N . CYS A 1 102 ? 44.173 22.543 -58.827 1.00 37.00 102 CYS A N 1
ATOM 779 C CA . CYS A 1 102 ? 44.684 21.857 -59.994 1.00 37.00 102 CYS A CA 1
ATOM 780 C C . CYS A 1 102 ? 45.601 22.840 -60.730 1.00 37.00 102 CYS A C 1
ATOM 782 O O . CYS A 1 102 ? 45.121 23.743 -61.411 1.00 37.00 102 CYS A O 1
ATOM 784 N N . SER A 1 103 ? 46.913 22.699 -60.545 1.00 39.59 103 SER A N 1
ATOM 785 C CA . SER A 1 103 ? 47.906 23.415 -61.343 1.00 39.59 103 SER A CA 1
ATOM 786 C C . SER A 1 103 ? 48.436 22.460 -62.407 1.00 39.59 103 SER A C 1
ATOM 788 O O . SER A 1 103 ? 49.240 21.568 -62.137 1.00 39.59 103 SER A O 1
ATOM 790 N N . THR A 1 104 ? 47.891 22.596 -63.612 1.00 44.22 104 THR A N 1
ATOM 791 C CA . THR A 1 104 ? 48.339 21.916 -64.826 1.00 44.22 104 THR A CA 1
ATOM 792 C C . THR A 1 104 ? 49.649 22.548 -65.287 1.00 44.22 104 THR A C 1
ATOM 794 O O . THR A 1 104 ? 49.653 23.682 -65.761 1.00 44.22 104 THR A O 1
ATOM 797 N N . SER A 1 105 ? 50.759 21.816 -65.208 1.00 41.94 105 SER A N 1
ATOM 798 C CA . SER A 1 105 ? 51.933 22.099 -66.034 1.00 41.94 105 SER A CA 1
ATOM 799 C C . SER A 1 105 ? 52.481 20.805 -66.627 1.00 41.94 105 SER A C 1
ATOM 801 O O . SER A 1 105 ? 52.659 19.781 -65.970 1.00 41.94 105 SER A O 1
ATOM 803 N N . VAL A 1 106 ? 52.636 20.854 -67.943 1.00 54.12 106 VAL A N 1
ATOM 804 C CA . VAL A 1 106 ? 53.008 19.756 -68.827 1.00 54.12 106 VAL A CA 1
ATOM 805 C C . VAL A 1 106 ? 54.527 19.634 -68.807 1.00 54.12 106 VAL A C 1
ATOM 807 O O . VAL A 1 106 ? 55.205 20.625 -69.061 1.00 54.12 106 VAL A O 1
ATOM 810 N N . SER A 1 107 ? 55.079 18.446 -68.559 1.00 45.56 107 SER A N 1
ATOM 811 C CA . SER A 1 107 ? 56.268 17.992 -69.294 1.00 45.56 107 SER A CA 1
ATOM 812 C C . SER A 1 107 ? 56.649 16.534 -69.021 1.00 45.56 107 SER A C 1
ATOM 814 O O . SER A 1 107 ? 56.803 16.079 -67.895 1.00 45.56 107 SER A O 1
ATOM 816 N N . ASN A 1 108 ? 56.891 15.879 -70.151 1.00 45.94 108 ASN A N 1
ATOM 817 C CA . ASN A 1 108 ? 57.882 14.853 -70.437 1.00 45.94 108 ASN A CA 1
ATOM 818 C C . ASN A 1 108 ? 57.744 13.408 -69.932 1.00 45.94 108 ASN A C 1
ATOM 820 O O . ASN A 1 108 ? 57.669 13.072 -68.755 1.00 45.94 108 ASN A O 1
ATOM 824 N N . THR A 1 109 ? 57.815 12.545 -70.939 1.00 58.31 109 THR A N 1
ATOM 825 C CA . THR A 1 109 ? 57.712 11.094 -70.989 1.00 58.31 109 THR A CA 1
ATOM 826 C C . THR A 1 109 ? 58.805 10.363 -70.213 1.00 58.31 109 THR A C 1
ATOM 828 O O . THR A 1 109 ? 59.973 10.418 -70.589 1.00 58.31 109 THR A O 1
ATOM 831 N N . GLN A 1 110 ? 58.406 9.529 -69.251 1.00 53.06 110 GLN A N 1
ATOM 832 C CA . GLN A 1 110 ? 59.040 8.229 -69.020 1.00 53.06 110 GLN A CA 1
ATOM 833 C C . GLN A 1 110 ? 57.955 7.207 -68.678 1.00 53.06 110 GLN A C 1
ATOM 835 O O . GLN A 1 110 ? 57.253 7.334 -67.676 1.00 53.06 110 GLN A O 1
ATOM 840 N N . SER A 1 111 ? 57.824 6.196 -69.538 1.00 57.72 111 SER A N 1
ATOM 841 C CA . SER A 1 111 ? 56.979 5.017 -69.356 1.00 57.72 111 SER A CA 1
ATOM 842 C C . SER A 1 111 ? 57.387 4.267 -68.083 1.00 57.72 111 SER A C 1
ATOM 844 O O . SER A 1 111 ? 58.220 3.360 -68.111 1.00 57.72 111 SER A O 1
ATOM 846 N N . LYS A 1 112 ? 56.798 4.645 -66.948 1.00 60.25 112 LYS A N 1
ATOM 847 C CA . LYS A 1 112 ? 56.818 3.859 -65.716 1.00 60.25 112 LYS A CA 1
ATOM 848 C C . LYS A 1 112 ? 55.590 2.963 -65.746 1.00 60.25 112 LYS A C 1
ATOM 850 O O . LYS A 1 112 ? 54.469 3.455 -65.847 1.00 60.25 112 LYS A O 1
ATOM 855 N N . ARG A 1 113 ? 55.826 1.646 -65.710 1.00 60.22 113 ARG A N 1
ATOM 856 C CA . ARG A 1 113 ? 54.788 0.612 -65.573 1.00 60.22 113 ARG A CA 1
ATOM 857 C C . ARG A 1 113 ? 53.725 1.089 -64.576 1.00 60.22 113 ARG A C 1
ATOM 859 O O . ARG A 1 113 ? 54.124 1.603 -63.529 1.00 60.22 113 ARG A O 1
ATOM 866 N N . PRO A 1 114 ? 52.420 0.922 -64.859 1.00 56.12 114 PRO A N 1
ATOM 867 C CA . PRO A 1 114 ? 51.385 1.275 -63.904 1.00 56.12 114 PRO A CA 1
ATOM 868 C C . PRO A 1 114 ? 51.632 0.453 -62.642 1.00 56.12 114 PRO A C 1
ATOM 870 O O . PRO A 1 114 ? 51.458 -0.766 -62.610 1.00 56.12 114 PRO A O 1
ATOM 873 N N . GLN A 1 115 ? 52.153 1.126 -61.621 1.00 57.84 115 GLN A N 1
ATOM 874 C CA . GLN A 1 115 ? 52.456 0.545 -60.331 1.00 57.84 115 GLN A CA 1
ATOM 875 C C . GLN A 1 115 ? 51.105 0.368 -59.639 1.00 57.84 115 GLN A C 1
ATOM 877 O O . GLN A 1 115 ? 50.685 1.193 -58.832 1.00 57.84 115 GLN A O 1
ATOM 882 N N . HIS A 1 116 ? 50.385 -0.688 -60.031 1.00 51.41 116 HIS A N 1
ATOM 883 C CA . HIS A 1 116 ? 49.179 -1.200 -59.385 1.00 51.41 116 HIS A CA 1
ATOM 884 C C . HIS A 1 116 ? 49.554 -1.785 -58.015 1.00 51.41 116 HIS A C 1
ATOM 886 O O . HIS A 1 116 ? 49.392 -2.968 -57.745 1.00 51.41 116 HIS A O 1
ATOM 892 N N . GLY A 1 117 ? 50.125 -0.948 -57.153 1.00 54.66 117 GLY A N 1
ATOM 893 C CA . GLY A 1 117 ? 50.153 -1.168 -55.721 1.00 54.66 117 GLY A CA 1
ATOM 894 C C . GLY A 1 117 ? 48.896 -0.544 -55.132 1.00 54.66 117 GLY A C 1
ATOM 895 O O . GLY A 1 117 ? 48.424 0.486 -55.612 1.00 54.66 117 GLY A O 1
ATOM 896 N N . SER A 1 118 ? 48.361 -1.159 -54.088 1.00 56.69 118 SER A N 1
ATOM 897 C CA . SER A 1 118 ? 47.133 -0.832 -53.352 1.00 56.69 118 SER A CA 1
ATOM 898 C C . SER A 1 118 ? 47.031 0.586 -52.742 1.00 56.69 118 SER A C 1
ATOM 900 O O . SER A 1 118 ? 46.260 0.795 -51.812 1.00 56.69 118 SER A O 1
ATOM 902 N N . GLY A 1 119 ? 47.783 1.570 -53.242 1.00 58.16 119 GLY A N 1
ATOM 903 C CA . GLY A 1 119 ? 47.755 2.982 -52.851 1.00 58.16 119 GLY A CA 1
ATOM 904 C C . GLY A 1 119 ? 46.927 3.881 -53.775 1.00 58.16 119 GLY A C 1
ATOM 905 O O . GLY A 1 119 ? 47.074 5.101 -53.727 1.00 58.16 119 GLY A O 1
ATOM 906 N N . SER A 1 120 ? 46.077 3.323 -54.646 1.00 77.94 120 SER A N 1
ATOM 907 C CA . SER A 1 120 ? 45.187 4.144 -55.472 1.00 77.94 120 SER A CA 1
ATOM 908 C C . SER A 1 120 ? 44.204 4.920 -54.583 1.00 77.94 120 SER A C 1
ATOM 910 O O . SER A 1 120 ? 43.690 4.398 -53.592 1.00 77.94 120 SER A O 1
ATOM 912 N N . ARG A 1 121 ? 43.900 6.175 -54.946 1.00 82.31 121 ARG A N 1
ATOM 913 C CA . ARG A 1 121 ? 42.901 7.013 -54.248 1.00 82.31 121 ARG A CA 1
ATOM 914 C C . ARG A 1 121 ? 41.567 6.285 -54.027 1.00 82.31 121 ARG A C 1
ATOM 916 O O . ARG A 1 121 ? 40.918 6.494 -53.007 1.00 82.31 121 ARG A O 1
ATOM 923 N N . ALA A 1 122 ? 41.192 5.401 -54.953 1.00 84.19 122 ALA A N 1
ATOM 924 C CA . ALA A 1 122 ? 39.996 4.573 -54.858 1.00 84.19 122 ALA A CA 1
ATOM 925 C C . ALA A 1 122 ? 40.056 3.566 -53.694 1.00 84.19 122 ALA A C 1
ATOM 927 O O . ALA A 1 122 ? 39.086 3.443 -52.951 1.00 84.19 122 ALA A O 1
ATOM 928 N N . ALA A 1 123 ? 41.191 2.886 -53.487 1.00 86.69 123 ALA A N 1
ATOM 929 C CA . ALA A 1 123 ? 41.359 1.951 -52.373 1.00 86.69 123 ALA A CA 1
ATOM 930 C C . ALA A 1 123 ? 41.309 2.671 -51.014 1.00 86.69 123 ALA A C 1
ATOM 932 O O . ALA A 1 123 ? 40.621 2.219 -50.101 1.00 86.69 123 ALA A O 1
ATOM 933 N N . ALA A 1 124 ? 41.961 3.834 -50.901 1.00 86.94 124 ALA A N 1
ATOM 934 C CA . ALA A 1 124 ? 41.905 4.658 -49.692 1.00 86.94 124 ALA A CA 1
ATOM 935 C C . ALA A 1 124 ? 40.479 5.160 -49.397 1.00 86.94 124 ALA A C 1
ATOM 937 O O . ALA A 1 124 ? 40.020 5.079 -48.259 1.00 86.94 124 ALA A O 1
ATOM 938 N N . SER A 1 125 ? 39.751 5.616 -50.424 1.00 90.81 125 SER A N 1
ATOM 939 C CA . SER A 1 125 ? 38.355 6.045 -50.282 1.00 90.81 125 SER A CA 1
ATOM 940 C C . SER A 1 125 ? 37.431 4.896 -49.873 1.00 90.81 125 SER A C 1
ATOM 942 O O . SER A 1 125 ? 36.544 5.112 -49.053 1.00 90.81 125 SER A O 1
ATOM 944 N N . LYS A 1 126 ? 37.648 3.680 -50.394 1.00 94.06 126 LYS A N 1
ATOM 945 C CA . LYS A 1 126 ? 36.888 2.488 -49.994 1.00 94.06 126 LYS A CA 1
ATOM 946 C C . LYS A 1 126 ? 37.090 2.168 -48.512 1.00 94.06 126 LYS A C 1
ATOM 948 O O . LYS A 1 126 ? 36.110 2.009 -47.793 1.00 94.06 126 LYS A O 1
ATOM 953 N N . ILE A 1 127 ? 38.342 2.138 -48.053 1.00 94.19 127 ILE A N 1
ATOM 954 C CA . ILE A 1 127 ? 38.669 1.882 -46.641 1.00 94.19 127 ILE A CA 1
ATOM 955 C C . ILE A 1 127 ? 38.045 2.951 -45.734 1.00 94.19 127 ILE A C 1
ATOM 957 O O . ILE A 1 127 ? 37.537 2.636 -44.660 1.00 94.19 127 ILE A O 1
ATOM 961 N N . GLU A 1 128 ? 38.068 4.218 -46.147 1.00 95.94 128 GLU A N 1
ATOM 962 C CA . GLU A 1 128 ? 37.458 5.301 -45.371 1.00 95.94 128 GLU A CA 1
ATOM 963 C C . GLU A 1 128 ? 35.931 5.158 -45.274 1.00 95.94 128 GLU A C 1
ATOM 965 O O . GLU A 1 128 ? 35.369 5.286 -44.187 1.00 95.94 128 GLU A O 1
ATOM 970 N N . LEU A 1 129 ? 35.255 4.804 -46.372 1.00 96.62 129 LEU A N 1
ATOM 971 C CA . LEU A 1 129 ? 33.815 4.526 -46.354 1.00 96.62 129 LEU A CA 1
ATOM 972 C C . LEU A 1 129 ? 33.468 3.330 -45.459 1.00 96.62 129 LEU A C 1
ATOM 974 O O . LEU A 1 129 ? 32.500 3.392 -44.703 1.00 96.62 129 LEU A O 1
ATOM 978 N N . GLU A 1 130 ? 34.272 2.267 -45.487 1.00 97.38 130 GLU A N 1
ATOM 979 C CA . GLU A 1 130 ? 34.101 1.112 -44.598 1.00 97.38 130 GLU A CA 1
ATOM 980 C C . GLU A 1 130 ? 34.235 1.512 -43.122 1.00 97.38 130 GLU A C 1
ATOM 982 O O . GLU A 1 130 ? 33.407 1.123 -42.297 1.00 97.38 130 GLU A O 1
ATOM 987 N N . LYS A 1 131 ? 35.215 2.359 -42.777 1.00 97.94 131 LYS A N 1
ATOM 988 C CA . LYS A 1 131 ? 35.360 2.895 -41.412 1.00 97.94 131 LYS A CA 1
ATOM 989 C C . LYS A 1 131 ? 34.144 3.709 -40.984 1.00 97.94 131 LYS A C 1
ATOM 991 O O . LYS A 1 131 ? 33.658 3.533 -39.865 1.00 97.94 131 LYS A O 1
ATOM 996 N N . GLN A 1 132 ? 33.639 4.579 -41.856 1.00 98.00 132 GLN A N 1
ATOM 997 C CA . GLN A 1 132 ? 32.450 5.386 -41.573 1.00 98.00 132 GLN A CA 1
ATOM 998 C C . GLN A 1 132 ? 31.209 4.513 -41.382 1.00 98.00 132 GLN A C 1
ATOM 1000 O O . GLN A 1 132 ? 30.429 4.752 -40.457 1.00 98.00 132 GLN A O 1
ATOM 1005 N N . TRP A 1 133 ? 31.058 3.468 -42.196 1.00 98.25 133 TRP A N 1
ATOM 1006 C CA . TRP A 1 133 ? 29.969 2.505 -42.071 1.00 98.25 133 TRP A CA 1
ATOM 1007 C C . TRP A 1 133 ? 30.027 1.743 -40.744 1.00 98.25 133 TRP A C 1
ATOM 1009 O O . TRP A 1 133 ? 29.040 1.695 -40.012 1.00 98.25 133 TRP A O 1
ATOM 1019 N N . LEU A 1 134 ? 31.198 1.216 -40.376 1.00 98.00 134 LEU A N 1
ATOM 1020 C CA . LEU A 1 134 ? 31.392 0.525 -39.098 1.00 98.00 134 LEU A CA 1
ATOM 1021 C C . LEU A 1 134 ? 31.132 1.447 -37.902 1.00 98.00 134 LEU A C 1
ATOM 1023 O O . LEU A 1 134 ? 30.473 1.051 -36.940 1.00 98.00 134 LEU A O 1
ATOM 1027 N N . HIS A 1 135 ? 31.598 2.695 -37.973 1.00 98.25 135 HIS A N 1
ATOM 1028 C CA . HIS A 1 135 ? 31.325 3.696 -36.946 1.00 98.25 135 HIS A CA 1
ATOM 1029 C C . HIS A 1 135 ? 29.825 4.007 -36.836 1.00 98.25 135 HIS A C 1
ATOM 1031 O O . HIS A 1 135 ? 29.295 4.121 -35.732 1.00 98.25 135 HIS A O 1
ATOM 1037 N N . HIS A 1 136 ? 29.115 4.107 -37.964 1.00 98.06 136 HIS A N 1
ATOM 1038 C CA . HIS A 1 136 ? 27.667 4.294 -37.968 1.00 98.06 136 HIS A CA 1
ATOM 1039 C C . HIS A 1 136 ? 26.932 3.118 -37.312 1.00 98.06 136 HIS A C 1
ATOM 1041 O O . HIS A 1 136 ? 26.079 3.349 -36.456 1.00 98.06 136 HIS A O 1
ATOM 1047 N N . LEU A 1 137 ? 27.295 1.877 -37.650 1.00 98.25 137 LEU A N 1
ATOM 1048 C CA . LEU A 1 137 ? 26.703 0.680 -37.046 1.00 98.25 137 LEU A CA 1
ATOM 1049 C C . LEU A 1 137 ? 26.925 0.633 -35.532 1.00 98.25 137 LEU A C 1
ATOM 1051 O O . LEU A 1 137 ? 25.975 0.405 -34.787 1.00 98.25 137 LEU A O 1
ATOM 1055 N N . LYS A 1 138 ? 28.142 0.937 -35.071 1.00 98.44 138 LYS A N 1
ATOM 1056 C CA . LYS A 1 138 ? 28.440 1.042 -33.637 1.00 98.44 138 LYS A CA 1
ATOM 1057 C C . LYS A 1 138 ? 27.598 2.125 -32.952 1.00 98.44 138 LYS A C 1
ATOM 1059 O O . LYS A 1 138 ? 27.048 1.921 -31.878 1.00 98.44 138 LYS A O 1
ATOM 1064 N N . ASN A 1 139 ? 27.423 3.278 -33.593 1.00 98.31 139 ASN A N 1
ATOM 1065 C CA . ASN A 1 139 ? 26.572 4.326 -33.032 1.00 98.31 139 ASN A CA 1
ATOM 1066 C C . ASN A 1 139 ? 25.102 3.901 -32.933 1.00 98.31 139 ASN A C 1
ATOM 1068 O O . ASN A 1 139 ? 24.395 4.373 -32.043 1.00 98.31 139 ASN A O 1
ATOM 1072 N N . LEU A 1 140 ? 24.613 3.051 -33.839 1.00 98.00 140 LEU A N 1
ATOM 1073 C CA . LEU A 1 140 ? 23.260 2.504 -33.737 1.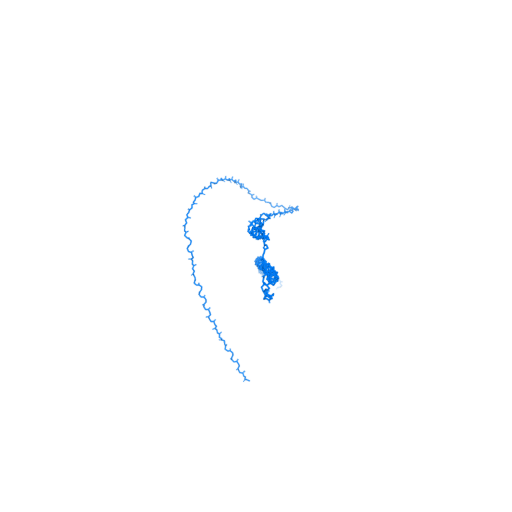00 98.00 140 LEU A CA 1
ATOM 1074 C C . LEU A 1 140 ? 23.135 1.561 -32.537 1.00 98.00 140 LEU A C 1
ATOM 1076 O O . LEU A 1 140 ? 22.202 1.733 -31.752 1.00 98.00 140 LEU A O 1
ATOM 1080 N N . THR A 1 141 ? 24.095 0.650 -32.342 1.00 98.31 141 THR A N 1
ATOM 1081 C CA . THR A 1 141 ? 24.093 -0.265 -31.188 1.00 98.31 141 THR A CA 1
ATOM 1082 C C . THR A 1 141 ? 24.146 0.502 -29.872 1.00 98.31 141 THR A C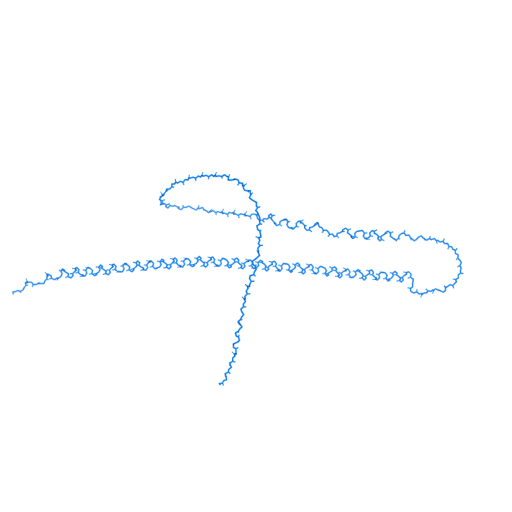 1
ATOM 1084 O O . THR A 1 141 ? 23.286 0.302 -29.016 1.00 98.31 141 THR A O 1
ATOM 1087 N N . ASP A 1 142 ? 25.053 1.475 -29.753 1.00 98.00 142 ASP A N 1
ATOM 1088 C CA . ASP A 1 142 ? 25.197 2.293 -28.545 1.00 98.00 142 ASP A CA 1
ATOM 1089 C C . ASP A 1 142 ? 23.898 3.067 -28.242 1.00 98.00 142 ASP A C 1
ATOM 1091 O O . ASP A 1 142 ? 23.468 3.193 -27.092 1.00 98.00 142 ASP A O 1
ATOM 1095 N N . ARG A 1 143 ? 23.214 3.578 -29.277 1.00 97.31 143 ARG A N 1
ATOM 1096 C CA . ARG A 1 143 ? 21.930 4.279 -29.107 1.00 97.31 143 ARG A CA 1
ATOM 1097 C C . ARG A 1 143 ? 20.835 3.361 -28.585 1.00 97.31 143 ARG A C 1
ATOM 1099 O O . ARG A 1 143 ? 20.028 3.815 -27.769 1.00 97.31 143 ARG A O 1
ATOM 1106 N N . ASP A 1 144 ? 20.773 2.126 -29.058 1.00 98.00 144 ASP A N 1
ATOM 1107 C CA . ASP A 1 144 ? 19.755 1.170 -28.630 1.00 98.00 144 ASP A CA 1
ATOM 1108 C C . ASP A 1 144 ? 20.039 0.629 -27.226 1.00 98.00 144 ASP A C 1
ATOM 1110 O O . ASP A 1 144 ? 19.118 0.551 -26.408 1.00 98.00 144 ASP A O 1
ATOM 1114 N N . GLU A 1 145 ? 21.306 0.406 -26.878 1.00 98.44 145 GLU A N 1
ATOM 1115 C CA . GLU A 1 145 ? 21.723 0.100 -25.506 1.00 98.44 145 GLU A CA 1
ATOM 1116 C C . GLU A 1 145 ? 21.333 1.219 -24.535 1.00 98.44 145 GLU A C 1
ATOM 1118 O O . GLU A 1 145 ? 20.719 0.963 -23.497 1.00 98.44 145 GLU A O 1
ATOM 1123 N N . ILE A 1 146 ? 21.583 2.482 -24.894 1.00 98.00 146 ILE A N 1
ATOM 1124 C CA . ILE A 1 146 ? 21.195 3.631 -24.063 1.00 98.00 146 ILE A CA 1
ATOM 1125 C C . ILE A 1 146 ? 19.673 3.699 -23.875 1.00 98.00 146 ILE A C 1
ATOM 1127 O O . ILE A 1 146 ? 19.208 4.023 -22.778 1.00 98.00 146 ILE A O 1
ATOM 1131 N N . LYS A 1 147 ? 18.874 3.420 -24.915 1.00 98.12 147 LYS A N 1
ATOM 1132 C CA . LYS A 1 147 ? 17.405 3.370 -24.783 1.00 98.12 147 LYS A CA 1
ATOM 1133 C C . LYS A 1 147 ? 16.984 2.255 -23.830 1.00 98.12 147 LYS A C 1
ATOM 1135 O O . LYS A 1 147 ? 16.152 2.504 -22.960 1.00 98.12 147 LYS A O 1
ATOM 1140 N N . LYS A 1 148 ? 17.583 1.068 -23.959 1.00 98.31 148 LYS A N 1
ATOM 1141 C CA . LYS A 1 148 ? 17.297 -0.087 -23.103 1.00 98.31 148 LYS A CA 1
ATOM 1142 C C . LYS A 1 148 ? 17.621 0.206 -21.638 1.00 98.31 148 LYS A C 1
ATOM 1144 O O . LYS A 1 148 ? 16.756 0.032 -20.788 1.00 98.31 148 LYS A O 1
ATOM 1149 N N . ILE A 1 149 ? 18.804 0.756 -21.356 1.00 98.19 149 ILE A N 1
ATOM 1150 C CA . ILE A 1 149 ? 19.223 1.138 -19.998 1.00 98.19 149 ILE A CA 1
ATOM 1151 C C . ILE A 1 149 ? 18.263 2.172 -19.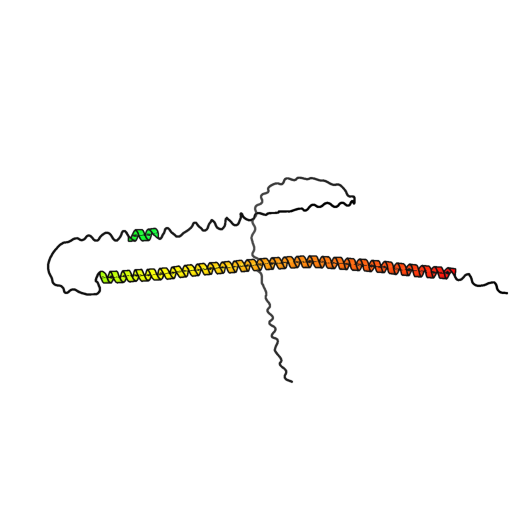396 1.00 98.19 149 ILE A C 1
ATOM 1153 O O . ILE A 1 149 ? 17.878 2.071 -18.232 1.00 98.19 149 ILE A O 1
ATOM 1157 N N . LYS A 1 150 ? 17.845 3.175 -20.179 1.00 98.06 150 LYS A N 1
ATOM 1158 C CA . LYS A 1 150 ? 16.881 4.187 -19.713 1.00 98.06 150 LYS A CA 1
ATOM 1159 C C . LYS A 1 150 ? 15.520 3.580 -19.393 1.00 98.06 150 LYS A C 1
ATOM 1161 O O . LYS A 1 150 ? 14.920 3.958 -18.387 1.00 98.06 150 LYS A O 1
ATOM 1166 N N . GLN A 1 151 ? 15.049 2.668 -20.237 1.00 98.25 151 GLN A N 1
ATOM 1167 C CA . GLN A 1 151 ? 13.782 1.979 -20.038 1.00 98.25 151 GLN A CA 1
ATOM 1168 C C . GLN A 1 151 ? 13.821 1.114 -18.774 1.00 98.25 151 GLN A C 1
ATOM 1170 O O . GLN A 1 151 ? 12.955 1.246 -17.913 1.00 98.25 151 GLN A O 1
ATOM 1175 N N . GLU A 1 152 ? 14.874 0.319 -18.607 1.00 98.38 152 GLU A N 1
ATOM 1176 C CA . GLU A 1 152 ? 15.076 -0.517 -17.423 1.00 98.38 152 GLU A CA 1
ATOM 1177 C C . GLU A 1 152 ? 15.164 0.325 -16.140 1.00 98.38 152 GLU A C 1
ATOM 1179 O O . GLU A 1 152 ? 14.515 0.024 -15.138 1.00 98.38 152 GLU A O 1
ATOM 1184 N N . ALA A 1 153 ? 15.898 1.443 -16.167 1.00 98.31 153 ALA A N 1
ATOM 1185 C CA . ALA A 1 153 ? 15.983 2.356 -15.029 1.00 98.31 153 ALA A CA 1
ATOM 1186 C C . ALA A 1 153 ? 14.622 2.980 -14.670 1.00 98.31 153 ALA A C 1
ATOM 1188 O O . ALA A 1 153 ? 14.313 3.169 -13.489 1.00 98.31 153 ALA A O 1
ATOM 1189 N N . TYR A 1 154 ? 13.800 3.300 -15.674 1.00 98.19 154 TYR A N 1
ATOM 1190 C CA . TYR A 1 154 ? 12.445 3.804 -15.466 1.00 98.19 154 TYR A CA 1
ATOM 1191 C C . TYR A 1 154 ? 11.541 2.742 -14.828 1.00 98.19 154 TYR A C 1
ATOM 1193 O O . TYR A 1 154 ? 10.853 3.027 -13.845 1.00 98.19 154 TYR A O 1
ATOM 1201 N N . GLU A 1 155 ? 11.578 1.514 -15.340 1.00 98.38 155 GLU A N 1
ATOM 1202 C CA . GLU A 1 155 ? 10.802 0.390 -14.813 1.00 98.38 155 GLU A CA 1
ATOM 1203 C C . GLU A 1 155 ? 11.207 0.047 -13.381 1.00 98.38 155 GLU A C 1
ATOM 1205 O O . GLU A 1 155 ? 10.342 -0.084 -12.512 1.00 98.38 155 GLU A O 1
ATOM 1210 N N . LYS A 1 156 ? 12.513 0.017 -13.100 1.00 98.56 156 LYS A N 1
ATOM 1211 C CA . LYS A 1 156 ? 13.044 -0.187 -11.752 1.00 98.56 156 LYS A CA 1
ATOM 1212 C C . LYS A 1 156 ? 12.552 0.888 -10.782 1.00 98.56 156 LYS A C 1
ATOM 1214 O O . LYS A 1 156 ? 12.005 0.559 -9.731 1.00 98.56 156 LYS A O 1
ATOM 1219 N N . ARG A 1 157 ? 12.653 2.169 -11.156 1.00 98.31 157 ARG A N 1
ATOM 1220 C CA . ARG A 1 157 ? 12.148 3.284 -10.333 1.00 98.31 157 ARG A CA 1
ATOM 1221 C C . ARG A 1 157 ? 10.645 3.158 -10.074 1.00 98.31 157 ARG A C 1
ATOM 1223 O O . ARG A 1 157 ? 10.192 3.385 -8.954 1.00 98.31 157 ARG A O 1
ATOM 1230 N N . LYS A 1 158 ? 9.864 2.789 -11.093 1.00 98.50 158 LYS A N 1
ATOM 1231 C CA . LYS A 1 158 ? 8.413 2.598 -10.968 1.00 98.50 158 LYS A CA 1
ATOM 1232 C C . LYS A 1 158 ? 8.077 1.430 -10.036 1.00 98.50 158 LYS A C 1
ATOM 1234 O O . LYS A 1 158 ? 7.153 1.539 -9.230 1.00 98.50 158 LYS A O 1
ATOM 1239 N N . ALA A 1 159 ? 8.829 0.333 -10.109 1.00 98.31 159 ALA A N 1
ATOM 1240 C CA . ALA A 1 159 ? 8.671 -0.809 -9.214 1.00 98.31 159 ALA A CA 1
ATOM 1241 C C . ALA A 1 159 ? 8.973 -0.431 -7.754 1.00 98.31 159 ALA A C 1
ATOM 1243 O O . ALA A 1 159 ? 8.182 -0.747 -6.864 1.00 98.31 159 ALA A O 1
ATOM 1244 N N . GLU A 1 160 ? 10.059 0.304 -7.509 1.00 97.94 160 GLU A N 1
ATOM 1245 C CA . GLU A 1 160 ? 10.415 0.819 -6.182 1.00 97.94 160 GLU A CA 1
ATOM 1246 C C . GLU A 1 160 ? 9.333 1.765 -5.631 1.00 97.94 160 GLU A C 1
ATOM 1248 O O . GLU A 1 160 ? 8.892 1.604 -4.491 1.00 97.94 160 GLU A O 1
ATOM 1253 N N . GLU A 1 161 ? 8.822 2.693 -6.447 1.00 98.00 161 GLU A N 1
ATOM 1254 C CA . GLU A 1 161 ? 7.724 3.589 -6.057 1.00 98.00 161 GLU A CA 1
ATOM 1255 C C . GLU A 1 161 ? 6.466 2.802 -5.656 1.00 98.00 161 GLU A C 1
ATOM 1257 O O . GLU A 1 161 ? 5.835 3.092 -4.634 1.00 98.00 161 GLU A O 1
ATOM 1262 N N . MET A 1 162 ? 6.111 1.772 -6.428 1.00 97.81 162 MET A N 1
ATOM 1263 C CA . MET A 1 162 ? 4.984 0.896 -6.110 1.00 97.81 162 MET A CA 1
ATOM 1264 C C . MET A 1 162 ? 5.205 0.122 -4.808 1.00 97.81 162 MET A C 1
ATOM 1266 O O . MET A 1 162 ? 4.271 -0.007 -4.015 1.00 97.81 162 MET A O 1
ATOM 1270 N N . GLN A 1 163 ? 6.421 -0.359 -4.540 1.00 98.44 163 GLN A N 1
ATOM 1271 C CA . GLN A 1 163 ? 6.739 -1.021 -3.272 1.00 98.44 163 GLN A CA 1
ATOM 1272 C C . GLN A 1 163 ? 6.620 -0.070 -2.078 1.00 98.44 163 GLN A C 1
ATOM 1274 O O . GLN A 1 163 ? 6.063 -0.451 -1.048 1.00 98.44 163 GLN A O 1
ATOM 1279 N N . VAL A 1 164 ? 7.088 1.174 -2.207 1.00 98.44 164 VAL A N 1
ATOM 1280 C CA . VAL A 1 164 ? 6.950 2.187 -1.150 1.00 98.44 164 VAL A CA 1
ATOM 1281 C C . VAL A 1 164 ? 5.474 2.495 -0.880 1.00 98.44 164 VAL A C 1
ATOM 1283 O O . VAL A 1 164 ? 5.061 2.514 0.279 1.00 98.44 164 VAL A O 1
ATOM 1286 N N . LYS A 1 165 ? 4.650 2.654 -1.926 1.00 98.38 165 LYS A N 1
ATOM 1287 C CA . LYS A 1 165 ? 3.197 2.857 -1.773 1.00 98.38 165 LYS A CA 1
ATOM 1288 C C . LYS A 1 165 ? 2.517 1.681 -1.073 1.00 98.38 165 LYS A C 1
ATOM 1290 O O . LYS A 1 165 ? 1.728 1.906 -0.162 1.00 98.38 165 LYS A O 1
ATOM 1295 N N . LYS A 1 166 ? 2.860 0.441 -1.441 1.00 98.50 166 LYS A N 1
ATOM 1296 C CA . LYS A 1 166 ? 2.345 -0.766 -0.770 1.00 98.50 166 LYS A CA 1
ATOM 1297 C C . LYS A 1 166 ? 2.694 -0.782 0.720 1.00 98.50 166 LYS A C 1
ATOM 1299 O O . LYS A 1 166 ? 1.817 -1.014 1.543 1.00 98.50 166 LYS A O 1
ATOM 1304 N N . LYS A 1 167 ? 3.947 -0.474 1.079 1.00 98.25 167 LYS A N 1
ATOM 1305 C CA . LYS A 1 167 ? 4.374 -0.382 2.488 1.00 98.25 167 LYS A CA 1
ATOM 1306 C C . LYS A 1 167 ? 3.608 0.702 3.249 1.00 98.25 167 LYS A C 1
ATOM 1308 O O . LYS A 1 167 ? 3.220 0.482 4.390 1.00 98.25 167 LYS A O 1
ATOM 1313 N N . LEU A 1 168 ? 3.367 1.852 2.619 1.00 98.38 168 LEU A N 1
ATOM 1314 C CA . LEU A 1 168 ? 2.600 2.938 3.227 1.00 98.38 168 LEU A CA 1
ATOM 1315 C C . LEU A 1 168 ? 1.143 2.537 3.497 1.00 98.38 168 LEU A C 1
ATOM 1317 O O . LEU A 1 168 ? 0.622 2.853 4.563 1.00 98.38 168 LEU A O 1
ATOM 1321 N N . ILE A 1 169 ? 0.500 1.848 2.551 1.00 98.38 169 ILE A N 1
ATOM 1322 C CA . ILE A 1 169 ? -0.865 1.329 2.720 1.00 98.38 169 ILE A CA 1
ATOM 1323 C C . ILE A 1 169 ? -0.903 0.330 3.881 1.00 98.38 169 ILE A C 1
ATOM 1325 O O . ILE A 1 169 ? -1.667 0.539 4.816 1.00 98.38 169 ILE A O 1
ATOM 1329 N N . ALA A 1 170 ? 0.010 -0.644 3.903 1.00 98.50 170 ALA A N 1
ATOM 1330 C CA . ALA A 1 170 ? 0.084 -1.640 4.973 1.00 98.50 170 ALA A CA 1
ATOM 1331 C C . ALA A 1 170 ? 0.302 -1.021 6.369 1.00 98.50 170 ALA A C 1
ATOM 1333 O O . ALA A 1 170 ? -0.239 -1.497 7.365 1.00 98.50 170 ALA A O 1
ATOM 1334 N N . LEU A 1 171 ? 1.089 0.058 6.469 1.00 98.50 171 LEU A N 1
ATOM 1335 C CA . LEU A 1 171 ? 1.255 0.787 7.731 1.00 98.50 171 LEU A CA 1
ATOM 1336 C C . LEU A 1 171 ? -0.035 1.490 8.168 1.00 98.50 171 LEU A C 1
ATOM 1338 O O . LEU A 1 171 ? -0.351 1.485 9.356 1.00 98.50 171 LEU A O 1
ATOM 1342 N N . LYS A 1 172 ? -0.781 2.081 7.227 1.00 98.44 172 LYS A N 1
ATOM 1343 C CA . LYS A 1 172 ? -2.069 2.723 7.521 1.00 98.44 172 LYS A CA 1
ATOM 1344 C C . LYS A 1 172 ? -3.133 1.709 7.931 1.00 98.44 172 LYS A C 1
ATOM 1346 O O . LYS A 1 172 ? -3.848 1.978 8.888 1.00 98.44 172 LYS A O 1
ATOM 1351 N N . GLU A 1 173 ? -3.200 0.564 7.257 1.00 98.12 173 GLU A N 1
ATOM 1352 C CA . GLU A 1 173 ? -4.095 -0.548 7.609 1.00 98.12 173 GLU A CA 1
ATOM 1353 C C . GLU A 1 173 ? -3.834 -1.009 9.045 1.00 98.12 173 GLU A C 1
ATOM 1355 O O . GLU A 1 173 ? -4.725 -0.920 9.881 1.00 98.12 173 GLU A O 1
ATOM 1360 N N . ARG A 1 174 ? -2.577 -1.314 9.400 1.00 98.31 174 ARG A N 1
ATOM 1361 C CA . ARG A 1 174 ? -2.218 -1.674 10.785 1.00 98.31 174 ARG A CA 1
ATOM 1362 C C . ARG A 1 174 ? -2.597 -0.602 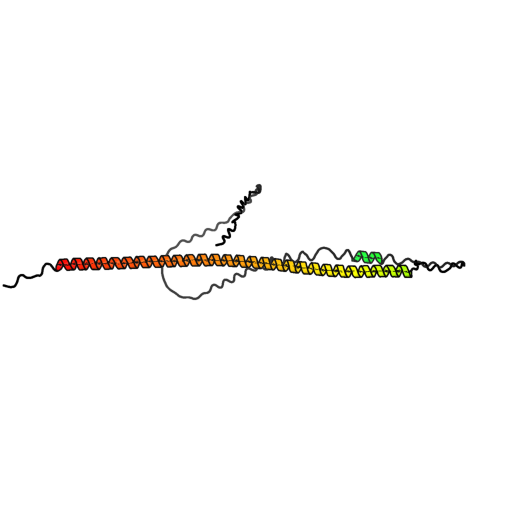11.804 1.00 98.31 174 ARG A C 1
ATOM 1364 O O . ARG A 1 174 ? -2.997 -0.917 12.920 1.00 98.31 174 ARG A O 1
ATOM 1371 N N . GLN A 1 175 ? -2.436 0.673 11.455 1.00 98.19 175 GLN A N 1
ATOM 1372 C CA . GLN A 1 175 ? -2.792 1.766 12.355 1.00 98.19 175 GLN A CA 1
ATOM 1373 C C . GLN A 1 175 ? -4.310 1.856 12.569 1.00 98.19 175 GLN A C 1
ATOM 1375 O O . GLN A 1 175 ? -4.748 2.166 13.678 1.00 98.19 175 GLN A O 1
ATOM 1380 N N . LEU A 1 176 ? -5.104 1.595 11.528 1.00 98.25 176 LEU A N 1
ATOM 1381 C CA . LEU A 1 176 ? -6.560 1.511 11.623 1.00 98.25 176 LEU A CA 1
ATOM 1382 C C . LEU A 1 176 ? -6.991 0.292 12.438 1.00 98.25 176 LEU A C 1
ATOM 1384 O O . LEU A 1 176 ? -7.803 0.459 13.344 1.00 98.25 176 LEU A O 1
ATOM 1388 N N . ASP A 1 177 ? -6.378 -0.868 12.217 1.00 98.44 177 ASP A N 1
ATOM 1389 C CA . ASP A 1 177 ? -6.663 -2.089 12.976 1.00 98.44 177 ASP A CA 1
ATOM 1390 C C . ASP A 1 177 ? -6.398 -1.890 14.469 1.00 98.44 177 ASP A C 1
ATOM 1392 O O . ASP A 1 177 ? -7.207 -2.275 15.310 1.00 98.44 177 ASP A O 1
ATOM 1396 N N . ILE A 1 178 ? -5.285 -1.246 14.836 1.00 98.50 178 ILE A N 1
ATOM 1397 C CA . ILE A 1 178 ? -4.984 -0.935 16.241 1.00 98.50 178 ILE A CA 1
ATOM 1398 C C . ILE A 1 178 ? -6.061 -0.016 16.831 1.00 98.50 178 ILE A C 1
ATOM 1400 O O . ILE A 1 178 ? -6.524 -0.251 17.946 1.00 98.50 178 ILE A O 1
ATOM 1404 N N . LYS A 1 179 ? -6.485 1.021 16.097 1.00 98.50 179 LYS A N 1
ATOM 1405 C CA . LYS A 1 179 ? -7.539 1.937 16.560 1.00 98.50 179 LYS A CA 1
ATOM 1406 C C . LYS A 1 179 ? -8.877 1.224 16.739 1.00 98.50 179 LYS A C 1
ATOM 1408 O O . LYS A 1 179 ? -9.525 1.439 17.759 1.00 98.50 179 LYS A O 1
ATOM 1413 N N . GLN A 1 180 ? -9.262 0.377 15.785 1.00 98.44 180 GLN A N 1
ATOM 1414 C CA . GLN A 1 180 ? -10.480 -0.427 15.867 1.00 98.44 180 GLN A CA 1
ATOM 1415 C C . GLN A 1 180 ? -10.426 -1.396 17.048 1.00 98.44 180 GLN A C 1
ATOM 1417 O O . GLN A 1 180 ? -11.351 -1.405 17.849 1.00 98.44 180 GLN A O 1
ATOM 1422 N N . ASN A 1 181 ? -9.315 -2.113 17.236 1.00 98.50 181 ASN A N 1
ATOM 1423 C CA . ASN A 1 181 ? -9.137 -3.017 18.374 1.00 98.50 181 ASN A CA 1
ATOM 1424 C C . ASN A 1 181 ? -9.224 -2.290 19.724 1.00 98.50 181 ASN A C 1
ATOM 1426 O O . ASN A 1 181 ? -9.824 -2.801 20.663 1.00 98.50 181 ASN A O 1
ATOM 1430 N N . ILE A 1 182 ? -8.636 -1.095 19.846 1.00 98.50 182 ILE A N 1
ATOM 1431 C CA . ILE A 1 182 ? -8.740 -0.299 21.079 1.00 98.50 182 ILE A CA 1
ATOM 1432 C C . ILE A 1 182 ? -10.187 0.142 21.317 1.00 98.50 182 ILE A C 1
ATOM 1434 O O . ILE A 1 182 ? -10.661 0.066 22.448 1.00 98.50 182 ILE A O 1
ATOM 1438 N N . ALA A 1 183 ? -10.882 0.611 20.277 1.00 98.50 183 ALA A N 1
ATOM 1439 C CA . ALA A 1 183 ? -12.280 1.018 20.386 1.00 98.50 183 ALA A CA 1
ATOM 1440 C C . ALA A 1 183 ? -13.176 -0.163 20.789 1.00 98.50 183 ALA A C 1
ATOM 1442 O O . ALA A 1 183 ? -13.961 -0.033 21.723 1.00 98.50 183 ALA A O 1
ATOM 1443 N N . GLN A 1 184 ? -12.988 -1.319 20.151 1.00 98.50 184 GLN A N 1
ATOM 1444 C CA . GLN A 1 184 ? -13.723 -2.542 20.448 1.00 98.50 184 GLN A CA 1
ATOM 1445 C C . GLN A 1 184 ? -13.481 -3.014 21.885 1.00 98.50 184 GLN A C 1
ATOM 1447 O O . GLN A 1 184 ? -14.440 -3.229 22.612 1.00 98.50 184 GLN A O 1
ATOM 1452 N N . ARG A 1 185 ? -12.223 -3.086 22.345 1.00 98.31 185 ARG A N 1
ATOM 1453 C CA . ARG A 1 185 ? -11.922 -3.479 23.734 1.00 98.31 185 ARG A CA 1
ATOM 1454 C C . ARG A 1 185 ? -12.562 -2.551 24.758 1.00 98.31 185 ARG A C 1
ATOM 1456 O O . ARG A 1 185 ? -13.078 -3.018 25.762 1.00 98.31 185 ARG A O 1
ATOM 1463 N N . LYS A 1 186 ? -12.539 -1.238 24.506 1.00 98.44 186 LYS A N 1
ATOM 1464 C CA . LYS A 1 186 ? -13.197 -0.262 25.388 1.00 98.44 186 LYS A CA 1
ATOM 1465 C C . LYS A 1 186 ? -14.707 -0.464 25.435 1.00 98.44 186 LYS A C 1
ATOM 1467 O O . LYS A 1 186 ? -15.309 -0.275 26.485 1.00 98.44 186 LYS A O 1
ATOM 1472 N N . GLN A 1 187 ? -15.309 -0.813 24.302 1.00 98.25 187 GLN A N 1
ATOM 1473 C CA . GLN A 1 187 ? -16.729 -1.126 24.241 1.00 98.25 187 GLN A CA 1
ATOM 1474 C C . GLN A 1 187 ? -17.043 -2.416 25.008 1.00 98.25 187 GLN A C 1
ATOM 1476 O O . GLN A 1 187 ? -17.937 -2.406 25.846 1.00 98.25 187 GLN A O 1
ATOM 1481 N N . GLU A 1 188 ? -16.283 -3.488 24.782 1.00 98.38 188 GLU A N 1
ATOM 1482 C CA . GLU A 1 188 ? -16.436 -4.765 25.490 1.00 98.38 188 GLU A CA 1
ATOM 1483 C C . GLU A 1 188 ? -16.296 -4.587 27.010 1.00 98.38 188 GLU A C 1
ATOM 1485 O O . GLU A 1 188 ? -17.147 -5.051 27.766 1.00 98.38 188 GLU A O 1
ATOM 1490 N N . GLU A 1 189 ? -15.294 -3.828 27.463 1.00 98.38 189 GLU A N 1
ATOM 1491 C CA . GLU A 1 189 ? -15.086 -3.516 28.882 1.00 98.38 189 GLU A CA 1
ATOM 1492 C C . GLU A 1 189 ? -16.253 -2.708 29.476 1.00 98.38 189 GLU A C 1
ATOM 1494 O O . GLU A 1 189 ? -16.698 -2.977 30.594 1.00 98.38 189 GLU A O 1
ATOM 1499 N N . ALA A 1 190 ? -16.797 -1.745 28.725 1.00 98.31 190 ALA A N 1
ATOM 1500 C CA . ALA A 1 190 ? -17.972 -0.988 29.150 1.00 98.31 190 ALA A CA 1
ATOM 1501 C C . ALA A 1 190 ? -19.224 -1.876 29.256 1.00 98.31 190 ALA A C 1
ATOM 1503 O O . ALA A 1 190 ? -20.012 -1.731 30.195 1.00 98.31 190 ALA A O 1
ATOM 1504 N N . GLU A 1 191 ? -19.402 -2.811 28.322 1.00 98.38 191 GLU A N 1
ATOM 1505 C CA . GLU A 1 191 ? -20.491 -3.784 28.351 1.00 98.38 191 GLU A CA 1
ATOM 1506 C C . GLU A 1 191 ? -20.354 -4.760 29.525 1.00 98.38 191 GLU A C 1
ATOM 1508 O O . GLU A 1 191 ? -21.339 -5.008 30.221 1.00 98.38 191 GLU A O 1
ATOM 1513 N N . ASP A 1 192 ? -19.153 -5.279 29.789 1.00 98.50 192 ASP A N 1
ATOM 1514 C CA . ASP A 1 192 ? -18.873 -6.147 30.938 1.00 98.50 192 ASP A CA 1
ATOM 1515 C C . ASP A 1 192 ? -19.134 -5.435 32.261 1.00 98.50 192 ASP A C 1
ATOM 1517 O O . ASP A 1 192 ? -19.812 -5.972 33.141 1.00 98.50 192 ASP A O 1
ATOM 1521 N N . TRP A 1 193 ? -18.680 -4.188 32.380 1.00 98.44 193 TRP A N 1
ATOM 1522 C CA . TRP A 1 193 ? -18.960 -3.371 33.552 1.00 98.44 193 TRP A CA 1
ATOM 1523 C C . TRP A 1 193 ? -20.466 -3.154 33.749 1.00 98.44 193 TRP A C 1
ATOM 1525 O O . TRP A 1 193 ? -20.982 -3.257 34.866 1.00 98.44 193 TRP A O 1
ATOM 1535 N N . HIS A 1 194 ? -21.203 -2.898 32.664 1.00 98.38 194 HIS A N 1
ATOM 1536 C CA . HIS A 1 194 ? -22.654 -2.745 32.720 1.00 98.38 194 HIS A CA 1
ATOM 1537 C C . HIS A 1 194 ? -23.362 -4.050 33.119 1.00 98.38 194 HIS A C 1
ATOM 1539 O O . HIS A 1 194 ? -24.273 -4.027 33.954 1.00 98.38 194 HIS A O 1
ATOM 1545 N N . ARG A 1 195 ? -22.919 -5.192 32.573 1.00 98.50 195 ARG A N 1
ATOM 1546 C CA . ARG A 1 195 ? -23.411 -6.530 32.935 1.00 98.50 195 ARG A CA 1
ATOM 1547 C C . ARG A 1 195 ? -23.221 -6.805 34.425 1.00 98.50 195 ARG A C 1
ATOM 1549 O O . ARG A 1 195 ? -24.179 -7.206 35.088 1.00 98.50 195 ARG A O 1
ATOM 1556 N N . GLU A 1 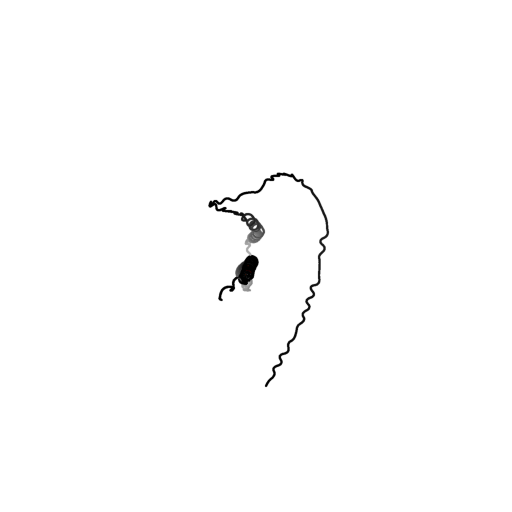196 ? -22.032 -6.539 34.959 1.00 98.44 196 GLU A N 1
ATOM 1557 C CA . GLU A 1 196 ? -21.728 -6.771 36.373 1.00 98.44 196 GLU A CA 1
ATOM 1558 C C . GLU A 1 196 ? -22.542 -5.850 37.286 1.00 98.44 196 GLU A C 1
ATOM 1560 O O . GLU A 1 196 ? -23.154 -6.303 38.254 1.00 98.44 196 GLU A O 1
ATOM 1565 N N . LYS A 1 197 ? -22.666 -4.567 36.930 1.00 98.50 197 LYS A N 1
ATOM 1566 C CA . LYS A 1 197 ? -23.517 -3.624 37.665 1.00 98.50 197 LYS A CA 1
ATOM 1567 C C . LYS A 1 197 ? -24.969 -4.107 37.753 1.00 98.50 197 LYS A C 1
ATOM 1569 O O . LYS A 1 197 ? -25.573 -4.048 38.825 1.00 98.50 197 LYS A O 1
ATOM 1574 N N . LEU A 1 198 ? -25.531 -4.601 36.648 1.00 98.31 198 LEU A N 1
ATOM 1575 C CA . LEU A 1 198 ? -26.881 -5.173 36.632 1.00 98.31 198 LEU A CA 1
ATOM 1576 C C . LEU A 1 198 ? -26.981 -6.456 37.463 1.00 98.31 198 LEU A C 1
ATOM 1578 O O . LEU A 1 198 ? -27.997 -6.677 38.121 1.00 98.31 198 LEU A O 1
ATOM 1582 N N . ASN A 1 199 ? -25.954 -7.305 37.441 1.00 98.69 199 ASN A N 1
ATOM 1583 C CA . ASN A 1 199 ? -25.905 -8.524 38.244 1.00 98.69 199 ASN A CA 1
ATOM 1584 C C . ASN A 1 199 ? -25.925 -8.207 39.747 1.00 98.69 199 ASN A C 1
ATOM 1586 O O . ASN A 1 199 ? -26.743 -8.762 40.483 1.00 98.69 199 ASN A O 1
ATOM 1590 N N . ILE A 1 200 ? -25.110 -7.242 40.180 1.00 98.38 200 ILE A N 1
ATOM 1591 C CA . ILE A 1 200 ? -25.090 -6.747 41.561 1.00 98.38 200 ILE A CA 1
ATOM 1592 C C . ILE A 1 200 ? -26.473 -6.226 41.968 1.00 98.38 200 ILE A C 1
ATOM 1594 O O . ILE A 1 200 ? -26.976 -6.571 43.037 1.00 98.38 200 ILE A O 1
ATOM 1598 N N . GLU A 1 201 ? -27.129 -5.430 41.122 1.00 98.38 201 GLU A N 1
ATOM 1599 C CA . GLU A 1 201 ? -28.453 -4.890 41.444 1.00 98.38 201 GLU A CA 1
ATOM 1600 C C . GLU A 1 201 ? -29.517 -5.996 41.556 1.00 98.38 201 GLU A C 1
ATOM 1602 O O . GLU A 1 201 ? -30.309 -6.015 42.499 1.00 98.38 201 GLU A O 1
ATOM 1607 N N . LYS A 1 202 ? -29.473 -7.002 40.671 1.00 98.50 202 LYS A N 1
ATOM 1608 C CA . LYS A 1 202 ? -30.332 -8.194 40.774 1.00 98.50 202 LYS A CA 1
ATOM 1609 C C . LYS A 1 202 ? -30.114 -8.949 42.086 1.00 98.50 202 LYS A C 1
ATOM 1611 O O . LYS A 1 202 ? -31.092 -9.382 42.700 1.00 98.50 202 LYS A O 1
ATOM 1616 N N . GLN A 1 203 ? -28.863 -9.103 42.522 1.00 98.44 203 GLN A N 1
ATOM 1617 C CA . GLN A 1 203 ? -28.532 -9.751 43.794 1.00 98.44 203 GLN A CA 1
ATOM 1618 C C . GLN A 1 203 ? -29.067 -8.955 44.988 1.00 98.44 203 GLN A C 1
ATOM 1620 O O . GLN A 1 203 ? -29.693 -9.544 45.867 1.00 98.44 203 GLN A O 1
ATOM 1625 N N . LYS A 1 204 ? -28.929 -7.621 44.992 1.00 98.25 204 LYS A N 1
ATOM 1626 C CA . LYS A 1 204 ? -29.534 -6.766 46.029 1.00 98.25 204 LYS A CA 1
ATOM 1627 C C . LYS A 1 204 ? -31.046 -6.956 46.105 1.00 98.25 204 LYS A C 1
ATOM 1629 O O . LYS A 1 204 ? -31.580 -7.193 47.185 1.00 98.25 204 LYS A O 1
ATOM 1634 N N . CYS A 1 205 ? -31.743 -6.915 44.967 1.00 98.12 205 CYS A N 1
ATOM 1635 C CA . CYS A 1 205 ? -33.190 -7.133 44.928 1.00 98.12 205 CYS A CA 1
ATOM 1636 C C . CYS A 1 205 ? -33.599 -8.545 45.377 1.00 98.12 205 CYS A C 1
ATOM 1638 O O . CYS A 1 205 ? -34.718 -8.727 45.860 1.00 98.12 205 CYS A O 1
ATOM 1640 N N . ARG A 1 206 ? -32.744 -9.557 45.182 1.00 98.44 206 ARG A N 1
ATOM 1641 C CA . ARG A 1 206 ? -32.973 -10.914 45.698 1.00 98.44 206 ARG A CA 1
ATOM 1642 C C . ARG A 1 206 ? -32.859 -10.935 47.225 1.00 98.44 206 ARG A C 1
ATOM 1644 O O . ARG A 1 206 ? -33.813 -11.334 47.880 1.00 98.44 206 ARG A O 1
ATOM 1651 N N . LEU A 1 207 ? -31.759 -10.425 47.777 1.00 98.25 207 LEU A N 1
ATOM 1652 C CA . LEU A 1 207 ? -31.532 -10.380 49.226 1.00 98.25 207 LEU A CA 1
ATOM 1653 C C . LEU A 1 207 ? -32.608 -9.571 49.960 1.00 98.25 207 LEU A C 1
ATOM 1655 O O . LEU A 1 207 ? -33.080 -9.975 51.018 1.00 98.25 207 LEU A O 1
ATOM 1659 N N . LEU A 1 208 ? -33.045 -8.443 49.390 1.00 97.50 208 LEU A N 1
ATOM 1660 C CA . LEU A 1 208 ? -34.135 -7.649 49.963 1.00 97.50 208 LEU A CA 1
ATOM 1661 C C . LEU A 1 208 ? -35.455 -8.429 50.017 1.00 97.50 208 LEU A C 1
ATOM 1663 O O . LEU A 1 208 ? -36.170 -8.329 51.011 1.00 97.50 208 LEU A O 1
ATOM 1667 N N . ARG A 1 209 ? -35.769 -9.225 48.986 1.00 97.56 209 ARG A N 1
ATOM 1668 C CA . ARG A 1 209 ? -36.949 -10.105 48.999 1.00 97.56 209 ARG A CA 1
ATOM 1669 C C . ARG A 1 209 ? -36.844 -11.166 50.092 1.00 97.56 209 ARG A C 1
ATOM 1671 O O . ARG A 1 209 ? -37.767 -11.284 50.890 1.00 97.56 209 ARG A O 1
ATOM 1678 N N . GLU A 1 210 ? -35.701 -11.838 50.201 1.00 97.19 210 GLU A N 1
ATOM 1679 C CA . GLU A 1 210 ? -35.448 -12.841 51.249 1.00 97.19 210 GLU A CA 1
ATOM 1680 C C . GLU A 1 210 ? -35.566 -12.240 52.668 1.00 97.19 210 GLU A C 1
ATOM 1682 O O . GLU A 1 210 ? -36.171 -12.833 53.567 1.00 97.19 210 GLU A O 1
ATOM 1687 N N . LEU A 1 211 ? -35.059 -11.021 52.887 1.00 96.56 211 LEU A N 1
ATOM 1688 C CA . LEU A 1 211 ? -35.195 -10.310 54.165 1.00 96.56 211 LEU A CA 1
ATOM 1689 C C . LEU A 1 211 ? -36.651 -9.940 54.495 1.00 96.56 211 LEU A C 1
ATOM 1691 O O . LEU A 1 211 ? -37.071 -10.016 55.651 1.00 96.56 211 LEU A O 1
ATOM 1695 N N . LEU A 1 212 ? -37.442 -9.537 53.499 1.00 95.44 212 LEU A N 1
ATOM 1696 C CA . LEU A 1 212 ? -38.863 -9.235 53.693 1.00 95.44 212 LEU A CA 1
ATOM 1697 C C . LEU A 1 212 ? -39.681 -10.503 53.982 1.00 95.44 212 LEU A C 1
ATOM 1699 O O . LEU A 1 212 ? -40.529 -10.498 54.877 1.00 95.44 212 LEU A O 1
ATOM 1703 N N . GLU A 1 213 ? -39.400 -11.602 53.286 1.00 95.06 213 GLU A N 1
ATOM 1704 C CA . GLU A 1 213 ? -40.029 -12.906 53.524 1.00 95.06 213 GLU A CA 1
ATOM 1705 C C . GLU A 1 213 ? -39.717 -13.422 54.935 1.00 95.06 213 GLU A C 1
ATOM 1707 O O . GLU A 1 213 ? -40.624 -13.737 55.707 1.00 95.06 213 GLU A O 1
ATOM 1712 N N . THR A 1 214 ? -38.447 -13.415 55.345 1.00 94.62 214 THR A N 1
ATOM 1713 C CA . THR A 1 214 ? -38.053 -13.833 56.703 1.00 94.62 214 THR A CA 1
ATOM 1714 C C . THR A 1 214 ? -38.675 -12.955 57.791 1.00 94.62 214 THR A C 1
ATOM 1716 O O . THR A 1 214 ? -39.138 -13.477 58.812 1.00 94.62 214 THR A O 1
ATOM 1719 N N . ARG A 1 215 ? -38.767 -11.633 57.583 1.00 91.69 215 ARG A N 1
ATOM 1720 C CA . ARG A 1 215 ? -39.426 -10.714 58.526 1.00 91.69 215 ARG A CA 1
ATOM 1721 C C . ARG A 1 215 ? -40.925 -10.987 58.649 1.00 91.69 215 ARG A C 1
ATOM 1723 O O . ARG A 1 215 ? -41.436 -11.018 59.769 1.00 91.69 215 ARG A O 1
ATOM 1730 N N . THR A 1 216 ? -41.626 -11.188 57.535 1.00 88.06 216 THR A N 1
ATOM 1731 C CA . THR A 1 216 ? -43.076 -11.455 57.532 1.00 88.06 216 THR A CA 1
ATOM 1732 C C . THR A 1 216 ? -43.408 -12.812 58.154 1.00 88.06 216 THR A C 1
ATOM 1734 O O . THR A 1 216 ? -44.305 -12.885 58.993 1.00 88.06 216 THR A O 1
ATOM 1737 N N . LEU A 1 217 ? -42.626 -13.857 57.863 1.00 79.50 217 LEU A N 1
ATOM 1738 C CA . LEU A 1 217 ? -42.713 -15.165 58.528 1.00 79.50 217 LEU A CA 1
ATOM 1739 C C . LEU A 1 217 ? -42.479 -15.059 60.045 1.00 79.50 217 LEU A C 1
ATOM 1741 O O . LEU A 1 217 ? -43.215 -15.652 60.837 1.00 79.50 217 LEU A O 1
ATOM 1745 N N . SER A 1 218 ? -41.486 -14.268 60.461 1.00 78.62 218 SER A N 1
ATOM 1746 C CA . SER A 1 218 ? -41.155 -14.064 61.879 1.00 78.62 218 SER A CA 1
ATOM 1747 C C . SER A 1 218 ? -42.229 -13.269 62.628 1.00 78.62 218 SER A C 1
ATOM 1749 O O . SER A 1 218 ? -42.538 -13.585 63.775 1.00 78.62 218 SER A O 1
ATOM 1751 N N . HIS A 1 219 ? -42.823 -12.252 61.994 1.00 73.31 219 HIS A N 1
ATOM 1752 C CA . HIS A 1 219 ? -43.961 -11.524 62.562 1.00 73.31 219 HIS A CA 1
ATOM 1753 C C . HIS A 1 219 ? -45.223 -12.392 62.611 1.00 73.31 219 HIS A C 1
ATOM 1755 O O . HIS A 1 219 ? -45.889 -12.410 63.639 1.00 73.31 219 HIS A O 1
ATOM 1761 N N . SER A 1 220 ? -45.518 -13.174 61.568 1.00 73.50 220 SER A N 1
ATOM 1762 C CA . SER A 1 220 ? -46.689 -14.060 61.530 1.00 73.50 220 SER A CA 1
ATOM 1763 C C . SER A 1 220 ? -46.666 -15.124 62.637 1.00 73.50 220 SER A C 1
ATOM 1765 O O . SER A 1 220 ? -47.689 -15.358 63.279 1.00 73.50 220 SER A O 1
ATOM 1767 N N . LYS A 1 221 ? -45.497 -15.711 62.943 1.00 66.31 221 LYS A N 1
ATOM 1768 C CA . LYS A 1 221 ? -45.349 -16.646 64.077 1.00 66.31 221 LYS A CA 1
ATOM 1769 C C . LYS A 1 221 ? -45.630 -15.995 65.430 1.00 66.31 221 LYS A C 1
ATOM 1771 O O . LYS A 1 221 ? -46.166 -16.653 66.314 1.00 66.31 221 LYS A O 1
ATOM 1776 N N . ARG A 1 222 ? -45.300 -14.711 65.591 1.00 61.41 222 ARG A N 1
ATOM 1777 C CA . ARG A 1 222 ? -45.448 -13.997 66.866 1.00 61.41 222 ARG A CA 1
ATOM 1778 C C . ARG A 1 222 ? -46.909 -13.691 67.229 1.00 61.41 222 ARG A C 1
ATOM 1780 O O . ARG A 1 222 ? -47.188 -13.447 68.393 1.00 61.41 222 ARG A O 1
ATOM 1787 N N . PHE A 1 223 ? -47.828 -13.740 66.263 1.00 60.84 223 PHE A N 1
ATOM 1788 C CA . PHE A 1 223 ? -49.262 -13.517 66.491 1.00 60.84 223 PHE A CA 1
ATOM 1789 C C . PHE A 1 223 ? -50.101 -14.805 66.542 1.00 60.84 223 PHE A C 1
ATOM 1791 O O . PHE A 1 223 ? -51.276 -14.735 66.878 1.00 60.84 223 PHE A O 1
ATOM 1798 N N . LYS A 1 224 ? -49.528 -15.981 66.242 1.00 58.72 224 LYS A N 1
ATOM 1799 C CA . LYS A 1 224 ? -50.266 -17.261 66.226 1.00 58.72 224 LYS A CA 1
ATOM 1800 C C . LYS A 1 224 ? -50.190 -18.076 67.523 1.00 58.72 224 LYS A C 1
ATOM 1802 O O . LYS A 1 224 ? -50.843 -19.102 67.611 1.00 58.72 224 LYS A O 1
ATOM 1807 N N . THR A 1 225 ? -49.444 -17.640 68.538 1.00 56.69 225 THR A N 1
ATOM 1808 C CA . THR A 1 225 ? -49.303 -18.377 69.814 1.00 56.69 225 THR A CA 1
ATOM 1809 C C . THR A 1 225 ? -50.271 -17.922 70.914 1.00 56.69 225 THR A C 1
ATOM 1811 O O . THR A 1 225 ? -50.017 -18.191 72.081 1.00 56.69 225 THR A O 1
ATOM 1814 N N . GLY A 1 226 ? -51.346 -17.200 70.582 1.00 54.78 226 GLY A N 1
ATOM 1815 C CA . GLY A 1 226 ? -52.281 -16.643 71.573 1.00 54.78 226 GLY A CA 1
ATOM 1816 C C . GLY A 1 226 ? -53.743 -17.040 71.383 1.00 54.78 226 GLY A C 1
ATOM 1817 O O . GLY A 1 226 ? -54.612 -16.417 71.983 1.00 54.78 226 GLY A O 1
ATOM 1818 N N . THR A 1 227 ? -54.048 -18.006 70.517 1.00 53.78 227 THR A N 1
ATOM 1819 C CA . THR A 1 227 ? -55.441 -18.331 70.183 1.00 53.78 227 THR A CA 1
ATOM 1820 C C . THR A 1 227 ? -55.612 -19.831 69.999 1.00 53.78 227 THR A C 1
ATOM 1822 O O . THR A 1 227 ? -55.995 -20.278 68.931 1.00 53.78 227 THR A O 1
ATOM 1825 N N . ASP A 1 228 ? -55.300 -20.599 71.041 1.00 53.91 228 ASP A N 1
ATOM 1826 C CA . ASP A 1 228 ? -55.832 -21.950 71.197 1.00 53.91 228 ASP A CA 1
ATOM 1827 C C . ASP A 1 228 ? -56.438 -22.089 72.598 1.00 53.91 228 ASP A C 1
ATOM 1829 O O . ASP A 1 228 ? -55.748 -22.072 73.616 1.00 53.91 228 ASP A O 1
ATOM 1833 N N . ASN A 1 229 ? -57.767 -22.198 72.572 1.00 56.44 229 ASN A N 1
ATOM 1834 C CA . ASN A 1 229 ? -58.589 -23.126 73.337 1.00 56.44 229 ASN A CA 1
ATOM 1835 C C . ASN A 1 229 ? -58.550 -23.066 74.866 1.00 56.44 229 ASN A C 1
ATOM 1837 O O . ASN A 1 229 ? -57.979 -23.923 75.535 1.00 56.44 229 ASN A O 1
ATOM 1841 N N . SER A 1 230 ? -59.343 -22.146 75.412 1.00 50.31 230 SER A N 1
ATOM 1842 C CA . SER A 1 230 ? -60.045 -22.363 76.678 1.00 50.31 230 SER A CA 1
ATOM 1843 C C . SER A 1 230 ? -61.554 -22.275 76.433 1.00 50.31 230 SER A C 1
ATOM 1845 O O . SER A 1 230 ? -62.142 -21.234 76.702 1.00 50.31 230 SER A O 1
ATOM 1847 N N . TYR A 1 231 ? -62.167 -23.300 75.838 1.00 58.22 231 TYR A N 1
ATOM 1848 C CA . TYR A 1 231 ? -63.613 -23.548 75.940 1.00 58.22 231 TYR A CA 1
ATOM 1849 C C . TYR A 1 231 ? -63.923 -24.921 75.335 1.00 58.22 231 TYR A C 1
ATOM 1851 O O . TYR A 1 231 ? -64.130 -25.019 74.137 1.00 58.22 231 TYR A O 1
ATOM 1859 N N . GLU A 1 232 ? -63.861 -25.966 76.151 1.00 60.72 232 GLU A N 1
ATOM 1860 C CA . GLU A 1 232 ? -64.658 -27.197 76.049 1.00 60.72 232 GLU A CA 1
ATOM 1861 C C . GLU A 1 232 ? -64.577 -27.838 77.452 1.00 60.72 232 GLU A C 1
ATOM 1863 O O . GLU A 1 232 ? -63.491 -28.233 77.882 1.00 60.72 232 GLU A O 1
ATOM 1868 N N . ASP A 1 233 ? -65.732 -27.802 78.129 1.00 55.06 233 ASP A N 1
ATOM 1869 C CA . ASP A 1 233 ? -66.206 -28.463 79.364 1.00 55.06 233 ASP A CA 1
ATOM 1870 C C . ASP A 1 233 ? -65.462 -28.330 80.711 1.00 55.06 233 ASP A C 1
ATOM 1872 O O . ASP A 1 233 ? -64.453 -29.027 80.970 1.00 55.06 233 ASP A O 1
#